Protein AF-A0A950QWF3-F1 (afdb_monomer_lite)

Foldseek 3Di:
DDDDDDDDDDDDPDPDFKDKDFPDKDLAAWADWDDDPQWIWTDGPFWIWIAHPNDIDIGGHDDDDADQWHWDWDDDPFWIWIFTQQKIWIDGNVVDDIDMDRDFAWDDAPNDTWTHHHRDNDIPPADVQNRWHDADVQWIWGCPDQFKIFIAGNVRDGPDIDGHQAGFSDWGYDPQGIWTWGQHPPPSMITIIDMHGDDPDD

Sequence (202 aa):
MVAVSNHISAAAPDRQLLTKRVIWEQNEPLLDVVQQGDRTAVLSSGKLTIIQAGKRSDLVIDIPPMRDPRGRLELAGNALTAYFPGATCRGTMEPPHLDCDDASAEFLLNGEQVHFTPGRNTIAGIRPGDETASVCEGMKLAAVKEDVLALLDHTGVTREEAELPGTITALWPAAEGAVAVVRNRQTEQYTAYAISVACDSH

Secondary structure (DSSP, 8-state):
----------PPPP---EEEEEEEEESSPEEEEEEETTEEEEEETTEEEEEETTEEEEEE------SS---EEEEETTEEEEEETTEEEEEETTTTEEEEESS---EEETTEEE-BPTTSS-BTTS-TT--EEEEETTEEEEEEETTEEEEE-TTS-EEEEEE-SEEEEEEEEETTEEEEEEEETTT--EEEEEEEE-----

pLDDT: mean 86.56, std 14.21, range [34.38, 97.94]

Structure (mmCIF, N/CA/C/O backbone):
data_AF-A0A950QWF3-F1
#
_entry.id   AF-A0A950QWF3-F1
#
loop_
_atom_site.group_PDB
_atom_site.id
_atom_site.type_symbol
_atom_site.label_atom_id
_atom_site.label_alt_id
_atom_site.label_comp_id
_atom_site.label_asym_id
_atom_site.label_entity_id
_atom_site.label_seq_id
_atom_site.pdbx_PDB_ins_code
_atom_site.Cartn_x
_atom_site.Cartn_y
_atom_site.Cartn_z
_atom_site.occupancy
_atom_site.B_iso_or_equiv
_atom_site.auth_seq_id
_atom_site.auth_comp_id
_atom_site.auth_asym_id
_atom_site.auth_atom_id
_atom_site.pdbx_PDB_model_num
ATOM 1 N N . MET A 1 1 ? 2.205 14.100 66.640 1.00 39.09 1 MET A N 1
ATOM 2 C CA . MET A 1 1 ? 2.637 13.022 65.726 1.00 39.09 1 MET A CA 1
ATOM 3 C C . MET A 1 1 ? 1.454 12.723 64.815 1.00 39.09 1 MET A C 1
ATOM 5 O O . MET A 1 1 ? 0.505 12.107 65.271 1.00 39.09 1 MET A O 1
ATOM 9 N N . VAL A 1 2 ? 1.431 13.268 63.598 1.00 34.38 2 VAL A N 1
ATOM 10 C CA . VAL A 1 2 ? 0.398 12.964 62.592 1.00 34.38 2 VAL A CA 1
ATOM 11 C C . VAL A 1 2 ? 1.151 12.637 61.312 1.00 34.38 2 VAL A C 1
ATOM 13 O O . VAL A 1 2 ? 1.818 13.504 60.755 1.00 34.38 2 VAL A O 1
ATOM 16 N N . ALA A 1 3 ? 1.121 11.368 60.913 1.00 35.75 3 ALA A N 1
ATOM 17 C CA . ALA A 1 3 ? 1.675 10.913 59.648 1.00 35.75 3 ALA A CA 1
ATOM 18 C C . ALA A 1 3 ? 0.590 11.064 58.576 1.00 35.75 3 ALA A C 1
ATOM 20 O O . ALA A 1 3 ? -0.448 10.410 58.647 1.00 35.75 3 ALA A O 1
ATOM 21 N N . VAL A 1 4 ? 0.821 11.943 57.603 1.00 42.59 4 VAL A N 1
ATOM 22 C CA . VAL A 1 4 ? 0.008 12.025 56.386 1.00 42.59 4 VAL A CA 1
ATOM 23 C C . VAL A 1 4 ? 0.636 11.062 55.382 1.00 42.59 4 VAL A C 1
ATOM 25 O O . VAL A 1 4 ? 1.756 11.286 54.927 1.00 42.59 4 VAL A O 1
ATOM 28 N N . SER A 1 5 ? -0.049 9.958 55.088 1.00 41.34 5 SER A N 1
ATOM 29 C CA . SER A 1 5 ? 0.370 9.021 54.042 1.00 41.34 5 SER A CA 1
ATOM 30 C C . SER A 1 5 ? -0.064 9.562 52.682 1.00 41.34 5 SER A C 1
ATOM 32 O O . SER A 1 5 ? -1.255 9.628 52.390 1.00 41.34 5 SER A O 1
ATOM 34 N N . ASN A 1 6 ? 0.907 9.951 51.856 1.00 43.56 6 ASN A N 1
ATOM 35 C CA . ASN A 1 6 ? 0.701 10.221 50.436 1.00 43.56 6 ASN A CA 1
ATOM 36 C C . ASN A 1 6 ? 0.664 8.883 49.686 1.00 43.56 6 ASN A C 1
ATOM 38 O O . ASN A 1 6 ? 1.697 8.235 49.526 1.00 43.56 6 ASN A O 1
ATOM 42 N N . HIS A 1 7 ? -0.506 8.481 49.197 1.00 40.91 7 HIS A N 1
ATOM 43 C CA . HIS A 1 7 ? -0.601 7.445 48.172 1.00 40.91 7 HIS A CA 1
ATOM 44 C C . HIS A 1 7 ? -0.452 8.104 46.799 1.00 40.91 7 HIS A C 1
ATOM 46 O O . HIS A 1 7 ? -1.392 8.701 46.281 1.00 40.91 7 HIS A O 1
ATOM 52 N N . ILE A 1 8 ? 0.740 8.004 46.208 1.00 46.47 8 ILE A N 1
ATOM 53 C CA . ILE A 1 8 ? 0.930 8.236 44.774 1.00 46.47 8 ILE A CA 1
ATOM 54 C C . ILE A 1 8 ? 0.516 6.938 44.081 1.00 46.47 8 ILE A C 1
ATOM 56 O O . ILE A 1 8 ? 1.243 5.947 44.113 1.00 46.47 8 ILE A O 1
ATOM 60 N N . SER A 1 9 ? -0.685 6.926 43.504 1.00 44.66 9 SER A N 1
ATOM 61 C CA . SER A 1 9 ? -1.082 5.891 42.552 1.00 44.66 9 SER A CA 1
ATOM 62 C C . SER A 1 9 ? -0.378 6.196 41.231 1.00 44.66 9 SER A C 1
ATOM 64 O O . SER A 1 9 ? -0.712 7.164 40.550 1.00 44.66 9 SER A O 1
ATOM 66 N N . ALA A 1 10 ? 0.653 5.419 40.905 1.00 44.28 10 ALA A N 1
ATOM 67 C CA . ALA A 1 10 ? 1.223 5.408 39.569 1.00 44.28 10 ALA A CA 1
ATOM 68 C C . ALA A 1 10 ? 0.243 4.657 38.659 1.00 44.28 10 ALA A C 1
ATOM 70 O O . ALA A 1 10 ? 0.142 3.433 38.733 1.00 44.28 10 ALA A O 1
ATOM 71 N N . ALA A 1 11 ? -0.509 5.389 37.838 1.00 46.53 11 ALA A N 1
ATOM 72 C CA . ALA A 1 11 ? -1.203 4.794 36.706 1.00 46.53 11 ALA A CA 1
ATOM 73 C C . ALA A 1 11 ? -0.144 4.154 35.794 1.00 46.53 11 ALA A C 1
ATOM 75 O O . ALA A 1 11 ? 0.822 4.818 35.408 1.00 46.53 11 ALA A O 1
ATOM 76 N N . ALA A 1 12 ? -0.288 2.862 35.495 1.00 51.25 12 ALA A N 1
ATOM 77 C CA . ALA A 1 12 ? 0.488 2.238 34.432 1.00 51.25 12 ALA A CA 1
ATOM 78 C C . ALA A 1 12 ? 0.211 3.011 33.128 1.00 51.25 12 ALA A C 1
ATOM 80 O O . ALA A 1 12 ? -0.940 3.404 32.916 1.00 51.25 12 ALA A O 1
ATOM 81 N N . PRO A 1 13 ? 1.222 3.283 32.281 1.00 51.78 13 PRO A N 1
ATOM 82 C CA . PRO A 1 13 ? 0.960 3.898 30.989 1.00 51.78 13 PRO A CA 1
ATOM 83 C C . PRO A 1 13 ? -0.013 3.001 30.223 1.00 51.78 13 PRO A C 1
ATOM 85 O O . PRO A 1 13 ? 0.157 1.779 30.211 1.00 51.78 13 PRO A O 1
ATOM 88 N N . ASP A 1 14 ? -1.036 3.613 29.628 1.00 57.56 14 ASP A N 1
ATOM 89 C CA . ASP A 1 14 ? -1.943 2.922 28.719 1.00 57.56 14 ASP A CA 1
ATOM 90 C C . ASP A 1 14 ? -1.083 2.208 27.674 1.00 57.56 14 ASP A C 1
ATOM 92 O O . ASP A 1 14 ? -0.205 2.817 27.050 1.00 57.56 14 ASP A O 1
ATOM 96 N N . ARG A 1 15 ? -1.246 0.889 27.558 1.00 68.94 15 ARG A N 1
ATOM 97 C CA . ARG A 1 15 ? -0.433 0.091 26.643 1.00 68.94 15 ARG A CA 1
ATOM 98 C C . ARG A 1 15 ? -0.918 0.381 25.232 1.00 68.94 15 ARG A C 1
ATOM 100 O O . ARG A 1 15 ? -1.847 -0.263 24.764 1.00 68.94 15 ARG A O 1
ATOM 107 N N . GLN A 1 16 ? -0.292 1.353 24.582 1.00 79.62 16 GLN A N 1
ATOM 108 C CA . GLN A 1 16 ? -0.575 1.664 23.191 1.00 79.62 16 GLN A CA 1
ATOM 109 C C . GLN A 1 16 ? -0.183 0.464 22.321 1.00 79.62 16 GLN A C 1
ATOM 111 O O . GLN A 1 16 ? 0.992 0.096 22.241 1.00 79.62 16 GLN A O 1
ATOM 116 N N . LEU A 1 17 ? -1.177 -0.166 21.702 1.00 86.38 17 LEU A N 1
ATOM 117 C CA . LEU A 1 17 ? -1.009 -1.305 20.812 1.00 86.38 17 LEU A CA 1
ATOM 118 C C . LEU A 1 17 ? -0.671 -0.848 19.398 1.00 86.38 17 LEU A C 1
ATOM 120 O O . LEU A 1 17 ? -0.007 -1.599 18.691 1.00 86.38 17 LEU A O 1
ATOM 124 N N . LEU A 1 18 ? -1.078 0.361 18.985 1.00 91.56 18 LEU A N 1
ATOM 125 C CA . LEU A 1 18 ? -0.805 0.898 17.652 1.00 91.56 18 LEU A CA 1
ATOM 126 C C . LEU A 1 18 ? 0.219 2.028 17.672 1.00 91.56 18 LEU A C 1
ATOM 128 O O . LEU A 1 18 ? 0.000 3.099 18.233 1.00 91.56 18 LEU A O 1
ATOM 132 N N . THR A 1 19 ? 1.316 1.839 16.945 1.00 93.50 19 THR A N 1
ATOM 133 C CA . THR A 1 19 ? 2.271 2.913 16.651 1.00 93.50 19 THR A CA 1
ATOM 134 C C . THR A 1 19 ? 2.248 3.231 15.165 1.00 93.50 19 THR A C 1
ATOM 136 O O . THR A 1 19 ? 2.353 2.338 14.329 1.00 93.50 19 THR A O 1
ATOM 139 N N . LYS A 1 20 ? 2.149 4.519 14.824 1.00 94.44 20 LYS A N 1
ATOM 140 C CA . LYS A 1 20 ? 2.230 5.012 13.444 1.00 94.44 20 LYS A CA 1
ATOM 141 C C . LYS A 1 20 ? 3.479 5.864 13.258 1.00 94.44 20 LYS A C 1
ATOM 143 O O . LYS A 1 20 ? 3.740 6.772 14.045 1.00 94.44 20 LYS A O 1
ATOM 148 N N . ARG A 1 21 ? 4.230 5.609 12.190 1.00 95.88 21 ARG A N 1
ATOM 149 C CA . ARG A 1 21 ? 5.418 6.386 11.818 1.00 95.88 21 ARG A CA 1
ATOM 150 C C . ARG A 1 21 ? 5.360 6.735 10.342 1.00 95.88 21 ARG A C 1
ATOM 152 O O . ARG A 1 21 ? 5.145 5.856 9.516 1.00 95.88 21 ARG A O 1
ATOM 159 N N . VAL A 1 22 ? 5.594 8.001 10.009 1.00 97.19 22 VAL A N 1
ATOM 160 C CA . VAL A 1 22 ? 5.738 8.419 8.609 1.00 97.19 22 VAL A CA 1
ATOM 161 C C . VAL A 1 22 ? 6.987 7.762 8.024 1.00 97.19 22 VAL A C 1
ATOM 163 O O . VAL A 1 22 ? 8.072 7.872 8.599 1.00 97.19 22 VAL A O 1
ATOM 166 N N . ILE A 1 23 ? 6.827 7.076 6.895 1.00 96.38 23 ILE A N 1
ATOM 167 C CA . ILE A 1 23 ? 7.935 6.451 6.156 1.00 96.38 23 ILE A CA 1
ATOM 168 C C . ILE A 1 23 ? 8.178 7.093 4.795 1.00 96.38 23 ILE A C 1
ATOM 170 O O . ILE A 1 23 ? 9.266 6.949 4.241 1.00 96.38 23 ILE A O 1
ATOM 174 N N . TRP A 1 24 ? 7.186 7.812 4.269 1.00 97.62 24 TRP A N 1
ATOM 175 C CA . TRP A 1 24 ? 7.285 8.504 2.994 1.00 97.62 24 TRP A CA 1
ATOM 176 C C . TRP A 1 24 ? 6.234 9.610 2.881 1.00 97.62 24 TRP A C 1
ATOM 178 O O . TRP A 1 24 ? 5.135 9.464 3.416 1.00 97.62 24 TRP A O 1
ATOM 188 N N . GLU A 1 25 ? 6.546 10.681 2.155 1.00 97.50 25 GLU A N 1
ATOM 189 C CA . GLU A 1 25 ? 5.604 11.749 1.815 1.00 97.50 25 GLU A CA 1
ATOM 190 C C . GLU A 1 25 ? 5.912 12.303 0.418 1.00 97.50 25 GLU A C 1
ATOM 192 O O . GLU A 1 25 ? 7.079 12.459 0.048 1.00 97.50 25 GLU A O 1
ATOM 197 N N . GLN A 1 26 ? 4.872 12.574 -0.372 1.00 97.06 26 GLN A N 1
ATOM 198 C CA . GLN A 1 26 ? 4.989 13.172 -1.702 1.00 97.06 26 GLN A CA 1
ATOM 199 C C . GLN A 1 26 ? 3.685 13.845 -2.159 1.00 97.06 26 GLN A C 1
ATOM 201 O O . GLN A 1 26 ? 2.600 13.532 -1.678 1.00 97.06 26 GLN A O 1
ATOM 206 N N . ASN A 1 27 ? 3.784 14.725 -3.159 1.00 95.31 27 ASN A N 1
ATOM 207 C CA . ASN A 1 27 ? 2.619 15.370 -3.781 1.00 95.31 27 ASN A CA 1
ATOM 208 C C . ASN A 1 27 ? 1.882 14.460 -4.779 1.00 95.31 27 ASN A C 1
ATOM 210 O O . ASN A 1 27 ? 0.672 14.575 -4.958 1.00 95.31 27 ASN A O 1
ATOM 214 N N . GLU A 1 28 ? 2.607 13.584 -5.476 1.00 92.50 28 GLU A N 1
ATOM 215 C CA . GLU A 1 28 ? 2.019 12.698 -6.486 1.00 92.50 28 GLU A CA 1
ATOM 216 C C . GLU A 1 28 ? 1.254 11.535 -5.830 1.00 92.50 28 GLU A C 1
ATOM 218 O O . GLU A 1 28 ? 1.671 11.088 -4.758 1.00 92.50 28 GLU A O 1
ATOM 223 N N . PRO A 1 29 ? 0.203 10.985 -6.473 1.00 92.38 29 PRO A N 1
ATOM 224 C CA . PRO A 1 29 ? -0.514 9.821 -5.964 1.00 92.38 29 PRO A CA 1
ATOM 225 C C . PRO A 1 29 ? 0.418 8.670 -5.602 1.00 92.38 29 PRO A C 1
ATOM 227 O O . PRO A 1 29 ? 1.144 8.144 -6.452 1.00 92.38 29 PRO A O 1
ATOM 230 N N . LEU A 1 30 ? 0.359 8.297 -4.329 1.00 95.12 30 LEU A N 1
ATOM 231 C CA . LEU A 1 30 ? 1.098 7.192 -3.748 1.00 95.12 30 LEU A CA 1
ATOM 232 C C . LEU A 1 30 ? 0.195 5.960 -3.674 1.00 95.12 30 LEU A C 1
ATOM 234 O O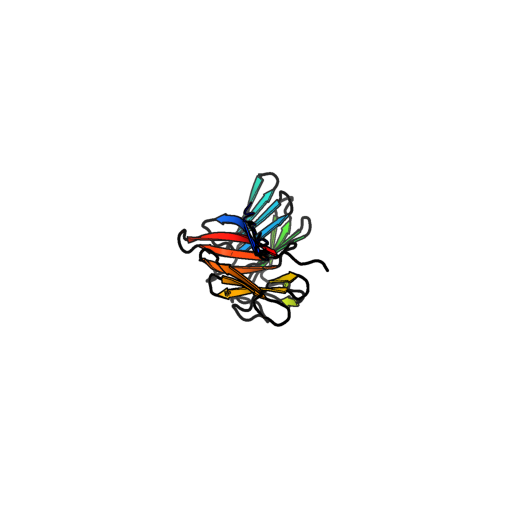 . LEU A 1 30 ? -0.952 6.066 -3.243 1.00 95.12 30 LEU A O 1
ATOM 238 N N . LEU A 1 31 ? 0.716 4.805 -4.079 1.00 94.75 31 LEU A N 1
ATOM 239 C CA . LEU A 1 31 ? -0.030 3.545 -4.119 1.00 94.75 31 LEU A CA 1
ATOM 240 C C . LEU A 1 31 ? 0.443 2.560 -3.052 1.00 94.75 31 LEU A C 1
ATOM 242 O O . LEU A 1 31 ? -0.374 1.945 -2.369 1.00 94.75 31 LEU A O 1
ATOM 246 N N . ASP A 1 32 ? 1.761 2.433 -2.902 1.00 96.38 32 ASP A N 1
ATOM 247 C CA . ASP A 1 32 ? 2.396 1.585 -1.895 1.00 96.38 32 ASP A CA 1
ATOM 248 C C . ASP A 1 32 ? 3.853 2.020 -1.660 1.00 96.38 32 ASP A C 1
ATOM 250 O O . ASP A 1 32 ? 4.461 2.694 -2.497 1.00 96.38 32 ASP A O 1
ATOM 254 N N . VAL A 1 33 ? 4.422 1.620 -0.524 1.00 96.94 33 VAL A N 1
ATOM 255 C CA . VAL A 1 33 ? 5.833 1.804 -0.176 1.00 96.94 33 VAL A CA 1
ATOM 256 C C . VAL A 1 33 ? 6.338 0.557 0.531 1.00 96.94 33 VAL A C 1
ATOM 258 O O . VAL A 1 33 ? 5.753 0.112 1.513 1.00 96.94 33 VAL A O 1
ATOM 261 N N . VAL A 1 34 ? 7.491 0.054 0.099 1.00 95.31 34 VAL A N 1
ATOM 262 C CA . VAL A 1 34 ? 8.213 -1.012 0.802 1.00 95.31 34 VAL A CA 1
ATOM 263 C C . VAL A 1 34 ? 9.590 -0.517 1.224 1.00 95.31 34 VAL A C 1
ATOM 265 O O . VAL A 1 34 ? 10.301 0.122 0.446 1.00 95.31 34 VAL A O 1
ATOM 268 N N . GLN A 1 35 ? 9.972 -0.807 2.469 1.00 92.31 35 GLN A N 1
ATOM 269 C CA . GLN A 1 35 ? 11.297 -0.510 3.014 1.00 92.31 35 GLN A CA 1
ATOM 270 C C . GLN A 1 35 ? 11.953 -1.799 3.509 1.00 92.31 35 GLN A C 1
ATOM 272 O O . GLN A 1 35 ? 11.340 -2.564 4.248 1.00 92.31 35 GLN A O 1
ATOM 277 N N . GLN A 1 36 ? 13.207 -2.028 3.123 1.00 89.88 36 GLN A N 1
ATOM 278 C CA . GLN A 1 36 ? 14.027 -3.125 3.629 1.00 89.88 36 GLN A CA 1
ATOM 279 C C . GLN A 1 36 ? 15.465 -2.637 3.835 1.00 89.88 36 GLN A C 1
ATOM 281 O O . GLN A 1 36 ? 16.262 -2.592 2.895 1.00 89.88 36 GLN A O 1
ATOM 286 N N . GLY A 1 37 ? 15.799 -2.288 5.079 1.00 88.94 37 GLY A N 1
ATOM 287 C CA . GLY A 1 37 ? 17.094 -1.700 5.424 1.00 88.94 37 GLY A CA 1
ATOM 288 C C . GLY A 1 37 ? 17.236 -0.284 4.863 1.00 88.94 37 GLY A C 1
ATOM 289 O O . GLY A 1 37 ? 16.379 0.565 5.084 1.00 88.94 37 GLY A O 1
ATOM 290 N N . ASP A 1 38 ? 18.312 -0.035 4.120 1.00 90.25 38 ASP A N 1
ATOM 291 C CA . ASP A 1 38 ? 18.586 1.235 3.435 1.00 90.25 38 ASP A CA 1
ATOM 292 C C . ASP A 1 38 ? 17.891 1.353 2.065 1.00 90.25 38 ASP A C 1
ATOM 294 O O . ASP A 1 38 ? 18.082 2.338 1.346 1.00 90.25 38 ASP A O 1
ATOM 298 N N . ARG A 1 39 ? 17.090 0.347 1.699 1.00 93.12 39 ARG A N 1
ATOM 299 C CA . ARG A 1 39 ? 16.381 0.269 0.426 1.00 93.12 39 ARG A CA 1
ATOM 300 C C . ARG A 1 39 ? 14.921 0.625 0.613 1.00 93.12 39 ARG A C 1
ATOM 302 O O . ARG A 1 39 ? 14.235 0.062 1.462 1.00 93.12 39 ARG A O 1
ATOM 309 N N . THR A 1 40 ? 14.443 1.547 -0.203 1.00 95.69 40 THR A N 1
ATOM 310 C CA . THR A 1 40 ? 13.049 1.976 -0.260 1.00 95.69 40 THR A CA 1
ATOM 311 C C . THR A 1 40 ? 12.589 1.905 -1.707 1.00 95.69 40 THR A C 1
ATOM 313 O O . THR A 1 40 ? 13.280 2.391 -2.598 1.00 95.69 40 THR A O 1
ATOM 316 N N . ALA A 1 41 ? 11.428 1.311 -1.948 1.00 97.06 41 ALA A N 1
ATOM 317 C CA . ALA A 1 41 ? 10.765 1.369 -3.238 1.00 97.06 41 ALA A CA 1
ATOM 318 C C . ALA A 1 41 ? 9.362 1.957 -3.055 1.00 97.06 41 ALA A C 1
ATOM 320 O O . ALA A 1 41 ? 8.634 1.590 -2.134 1.00 97.06 41 ALA A O 1
ATOM 321 N N . VAL A 1 42 ? 9.026 2.920 -3.906 1.00 97.50 42 VAL A N 1
ATOM 322 C CA . VAL A 1 42 ? 7.828 3.754 -3.810 1.00 97.50 42 VAL A CA 1
ATOM 323 C C . VAL A 1 42 ? 7.045 3.598 -5.097 1.00 97.50 42 VAL A C 1
ATOM 325 O O . VAL A 1 42 ? 7.531 3.956 -6.173 1.00 97.50 42 VAL A O 1
ATOM 328 N N . LEU A 1 43 ? 5.828 3.079 -4.977 1.00 97.06 43 LEU A N 1
ATOM 329 C CA . LEU A 1 43 ? 4.925 2.887 -6.096 1.00 97.06 43 LEU A CA 1
ATOM 330 C C . LEU A 1 43 ? 4.005 4.097 -6.231 1.00 97.06 43 LEU A C 1
ATOM 332 O O . LEU A 1 43 ? 3.233 4.410 -5.327 1.00 97.06 43 LEU A O 1
ATOM 336 N N . SER A 1 44 ? 4.080 4.774 -7.370 1.00 94.50 44 SER A N 1
ATOM 337 C CA . SER A 1 44 ? 3.178 5.864 -7.746 1.00 94.50 44 SER A CA 1
ATOM 338 C C . SER A 1 44 ? 2.370 5.476 -8.987 1.00 94.50 44 SER A C 1
ATOM 340 O O . SER A 1 44 ? 2.659 4.481 -9.645 1.00 94.50 44 SER A O 1
ATOM 342 N N . SER A 1 45 ? 1.376 6.292 -9.340 1.00 88.44 45 SER A N 1
ATOM 343 C CA . SER A 1 45 ? 0.465 6.041 -10.477 1.00 88.44 45 SER A CA 1
ATOM 344 C C . SER A 1 45 ? 1.100 5.877 -11.870 1.00 88.44 45 SER A C 1
ATOM 346 O O . SER A 1 45 ? 0.417 5.424 -12.774 1.00 88.44 45 SER A O 1
ATOM 348 N N . GLY A 1 46 ? 2.369 6.226 -12.079 1.00 89.12 46 GLY A N 1
ATOM 349 C CA . GLY A 1 46 ? 3.038 6.053 -13.382 1.00 89.12 46 GLY A CA 1
ATOM 350 C C . GLY A 1 46 ? 4.547 5.863 -13.275 1.00 89.12 46 GLY A C 1
ATOM 351 O O . GLY A 1 46 ? 5.281 6.039 -14.246 1.00 89.12 46 GLY A O 1
ATOM 352 N N . LYS A 1 47 ? 5.041 5.574 -12.069 1.00 93.50 47 LYS A N 1
ATOM 353 C CA . LYS A 1 47 ? 6.465 5.360 -11.830 1.00 93.50 47 LYS A CA 1
ATOM 354 C C . LYS A 1 47 ? 6.706 4.519 -10.589 1.00 93.50 47 LYS A C 1
ATOM 356 O O . LYS A 1 47 ? 5.948 4.583 -9.619 1.00 93.50 47 LYS A O 1
ATOM 361 N N . LEU A 1 48 ? 7.823 3.812 -10.611 1.00 96.19 48 LEU A N 1
ATOM 362 C CA . LEU A 1 48 ? 8.439 3.198 -9.450 1.00 96.19 48 LEU A CA 1
ATOM 363 C C . LEU A 1 48 ? 9.721 3.965 -9.122 1.00 96.19 48 LEU A C 1
ATOM 365 O O . LEU A 1 48 ? 10.646 4.020 -9.930 1.00 96.19 48 LEU A O 1
ATOM 369 N N . THR A 1 49 ? 9.783 4.549 -7.931 1.00 97.44 49 THR A N 1
ATOM 370 C CA . THR A 1 49 ? 10.998 5.193 -7.423 1.00 97.44 49 THR A CA 1
ATOM 371 C C . THR A 1 49 ? 11.732 4.220 -6.510 1.00 97.44 49 THR A C 1
ATOM 373 O O . THR A 1 49 ? 11.190 3.792 -5.495 1.00 97.44 49 THR A O 1
ATOM 376 N N . ILE A 1 50 ? 12.979 3.901 -6.846 1.00 97.38 50 ILE A N 1
ATOM 377 C CA . ILE A 1 50 ? 13.892 3.098 -6.029 1.00 97.38 50 ILE A CA 1
ATOM 378 C C . ILE A 1 50 ? 14.921 4.026 -5.389 1.00 97.38 50 ILE A C 1
ATOM 380 O O . ILE A 1 50 ? 15.552 4.840 -6.066 1.00 97.38 50 ILE A O 1
ATOM 384 N N . ILE A 1 51 ? 15.098 3.894 -4.079 1.00 95.94 51 ILE A N 1
ATOM 385 C CA . ILE A 1 51 ? 16.108 4.597 -3.292 1.00 95.94 51 ILE A CA 1
ATOM 386 C C . ILE A 1 51 ? 16.946 3.554 -2.567 1.00 95.94 51 ILE A C 1
ATOM 388 O O . ILE A 1 51 ? 16.415 2.771 -1.787 1.00 95.94 51 ILE A O 1
ATOM 392 N N . GLN A 1 52 ? 18.250 3.553 -2.818 1.00 92.25 52 GLN A N 1
ATOM 393 C CA . GLN A 1 52 ? 19.205 2.637 -2.194 1.00 92.25 52 GLN A CA 1
ATOM 394 C C . GLN A 1 52 ? 20.519 3.370 -1.957 1.00 92.25 52 GLN A C 1
ATOM 396 O O . GLN A 1 52 ? 21.010 4.049 -2.860 1.00 92.25 52 GLN A O 1
ATOM 401 N N . ALA A 1 53 ? 21.078 3.263 -0.748 1.00 89.31 53 ALA A N 1
ATOM 402 C CA . ALA A 1 53 ? 22.303 3.965 -0.356 1.00 89.31 53 ALA A CA 1
ATOM 403 C C . ALA A 1 53 ? 22.302 5.469 -0.740 1.00 89.31 53 ALA A C 1
ATOM 405 O O . ALA A 1 53 ? 23.307 6.022 -1.185 1.00 89.31 53 ALA A O 1
ATOM 406 N N . GLY A 1 54 ? 21.141 6.129 -0.634 1.00 88.44 54 GLY A N 1
ATOM 407 C CA . GLY A 1 54 ? 20.946 7.539 -1.001 1.00 88.44 54 GLY A CA 1
ATOM 408 C C . GLY A 1 54 ? 20.847 7.831 -2.506 1.00 88.44 54 GLY A C 1
ATOM 409 O O . GLY A 1 54 ? 20.545 8.962 -2.884 1.00 88.44 54 GLY A O 1
ATOM 410 N N . LYS A 1 55 ? 21.048 6.840 -3.382 1.00 94.19 55 LYS A N 1
ATOM 411 C CA . LYS A 1 55 ? 20.843 6.978 -4.827 1.00 94.19 55 LYS A CA 1
ATOM 412 C C . LYS A 1 55 ? 19.374 6.760 -5.167 1.00 94.19 55 LYS A C 1
ATOM 414 O O . LYS A 1 55 ? 18.799 5.742 -4.797 1.00 94.19 55 LYS A O 1
ATOM 419 N N . ARG A 1 56 ? 18.800 7.694 -5.925 1.00 95.94 56 ARG A N 1
ATOM 420 C CA . ARG A 1 56 ? 17.439 7.615 -6.464 1.00 95.94 56 ARG A CA 1
ATOM 421 C C . ARG A 1 56 ? 17.457 7.136 -7.916 1.00 95.94 56 ARG A C 1
ATOM 423 O O . ARG A 1 56 ? 18.317 7.542 -8.695 1.00 95.94 56 ARG A O 1
ATOM 430 N N . SER A 1 57 ? 16.517 6.279 -8.289 1.00 97.25 57 SER A N 1
ATOM 431 C CA . SER A 1 57 ? 16.264 5.845 -9.665 1.00 97.25 57 SER A CA 1
ATOM 432 C C . SER A 1 57 ? 14.760 5.779 -9.892 1.00 97.25 57 SER A C 1
ATOM 434 O O . SER A 1 57 ? 14.064 5.086 -9.158 1.00 97.25 57 SER A O 1
ATOM 436 N N . ASP A 1 58 ? 14.268 6.510 -10.888 1.00 96.81 58 ASP A N 1
ATOM 437 C CA . ASP A 1 58 ? 12.849 6.536 -11.239 1.00 96.81 58 ASP A CA 1
ATOM 438 C C . ASP A 1 58 ? 12.651 5.711 -12.517 1.00 96.81 58 ASP A C 1
ATOM 440 O O . ASP A 1 58 ? 13.267 5.990 -13.546 1.00 96.81 58 ASP A O 1
ATOM 444 N N . LEU A 1 59 ? 11.815 4.678 -12.433 1.00 96.00 59 LEU A N 1
ATOM 445 C CA . LEU A 1 59 ? 11.441 3.802 -13.539 1.00 96.00 59 LEU A CA 1
ATOM 446 C C . LEU A 1 59 ? 10.020 4.162 -13.967 1.00 96.00 59 LEU A C 1
ATOM 448 O O . LEU A 1 59 ? 9.102 4.131 -13.148 1.00 96.00 59 LEU A O 1
ATOM 452 N N . VAL A 1 60 ? 9.848 4.545 -15.229 1.00 93.56 60 VAL A N 1
ATOM 453 C CA . VAL A 1 60 ? 8.534 4.897 -15.782 1.00 93.56 60 VAL A CA 1
ATOM 454 C C . VAL A 1 60 ? 7.710 3.630 -15.957 1.00 93.56 60 VAL A C 1
ATOM 456 O O . VAL A 1 60 ? 8.222 2.616 -16.423 1.00 93.56 60 VAL A O 1
ATOM 459 N N . ILE A 1 61 ? 6.435 3.712 -15.590 1.00 90.19 61 ILE A N 1
ATOM 460 C CA . ILE A 1 61 ? 5.460 2.648 -15.787 1.00 90.19 61 ILE A CA 1
ATOM 461 C C . ILE A 1 61 ? 4.365 3.203 -16.685 1.00 90.19 61 ILE A C 1
ATOM 463 O O . ILE A 1 61 ? 3.706 4.181 -16.330 1.00 90.19 61 ILE A O 1
ATOM 467 N N . ASP A 1 62 ? 4.173 2.569 -17.834 1.00 84.50 62 ASP A N 1
ATOM 468 C CA . ASP A 1 62 ? 3.082 2.896 -18.743 1.00 84.50 62 ASP A CA 1
ATOM 469 C C . ASP A 1 62 ? 1.855 2.059 -18.370 1.00 84.50 62 ASP A C 1
ATOM 471 O O . ASP A 1 62 ? 1.672 0.949 -18.863 1.00 84.50 62 ASP A O 1
ATOM 475 N N . ILE A 1 63 ? 1.055 2.558 -17.422 1.00 76.19 63 ILE A N 1
ATOM 476 C CA . ILE A 1 63 ? -0.268 1.995 -17.133 1.00 76.19 63 ILE A CA 1
ATOM 477 C C . ILE A 1 63 ? -1.364 2.901 -17.694 1.00 76.19 63 ILE A C 1
ATOM 479 O O . ILE A 1 63 ? -1.254 4.130 -17.609 1.00 76.19 63 ILE A O 1
ATOM 483 N N . PRO A 1 64 ? -2.465 2.327 -18.215 1.00 73.38 64 PRO A N 1
ATOM 484 C CA . PRO A 1 64 ? -3.612 3.108 -18.644 1.00 73.38 64 PRO A CA 1
ATOM 485 C C . PRO A 1 64 ? -4.107 4.043 -17.529 1.00 73.38 64 PRO A C 1
ATOM 487 O O . PRO A 1 64 ? -4.183 3.632 -16.367 1.00 73.38 64 PRO A O 1
ATOM 490 N N . PRO A 1 65 ? -4.493 5.290 -17.850 1.00 71.56 65 PRO A N 1
ATOM 491 C CA . PRO A 1 65 ? -4.987 6.220 -16.849 1.00 71.56 65 PRO A CA 1
ATOM 492 C C . PRO A 1 65 ? -6.283 5.689 -16.228 1.00 71.56 65 PRO A C 1
ATOM 494 O O . PRO A 1 65 ? -7.283 5.474 -16.915 1.00 71.56 65 PRO A O 1
ATOM 497 N N . MET A 1 66 ? -6.277 5.512 -14.909 1.00 70.00 66 MET A N 1
ATOM 498 C CA . MET A 1 66 ? -7.435 5.073 -14.135 1.00 70.00 66 MET A CA 1
ATOM 499 C C . MET A 1 66 ? -7.826 6.127 -13.104 1.00 70.00 66 MET A C 1
ATOM 501 O O . MET A 1 66 ? -6.975 6.818 -12.546 1.00 70.00 66 MET A O 1
ATOM 505 N N . ARG A 1 67 ? -9.132 6.252 -12.841 1.00 69.50 67 ARG A N 1
ATOM 506 C CA . ARG A 1 67 ? -9.634 7.088 -11.749 1.00 69.50 67 ARG A CA 1
ATOM 507 C C . ARG A 1 67 ? -9.390 6.335 -10.444 1.00 69.50 67 ARG A C 1
ATOM 509 O O . ARG A 1 67 ? -9.984 5.280 -10.238 1.00 69.50 67 ARG A O 1
ATOM 516 N N . ASP A 1 68 ? -8.487 6.881 -9.634 1.00 68.75 68 ASP A N 1
ATOM 517 C CA . ASP A 1 68 ? -8.005 6.318 -8.371 1.00 68.75 68 ASP A CA 1
ATOM 518 C C . ASP A 1 68 ? -7.251 4.995 -8.577 1.00 68.75 68 ASP A C 1
ATOM 520 O O . ASP A 1 68 ? -7.779 3.953 -8.232 1.00 68.75 68 ASP A O 1
ATOM 524 N N . PRO A 1 69 ? -6.048 4.961 -9.175 1.00 75.75 69 PRO A N 1
ATOM 525 C CA . PRO A 1 69 ? -5.311 3.705 -9.286 1.00 75.75 69 PRO A CA 1
ATOM 526 C C . PRO A 1 69 ? -4.975 3.167 -7.885 1.00 75.75 69 PRO A C 1
ATOM 528 O O . PRO A 1 69 ? -4.604 3.933 -6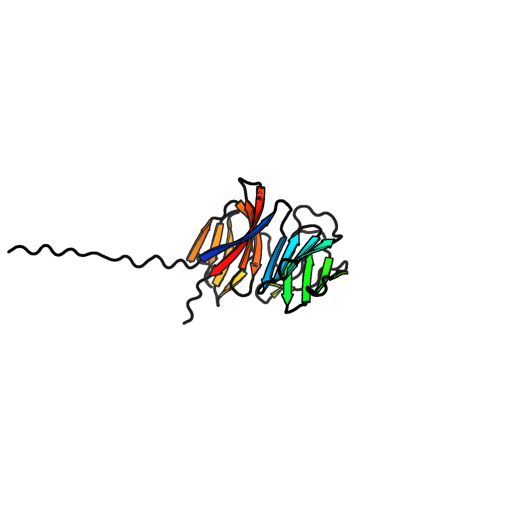.999 1.00 75.75 69 PRO A O 1
ATOM 531 N N . ARG A 1 70 ? -5.097 1.854 -7.683 1.00 86.44 70 ARG A N 1
ATOM 532 C CA . ARG A 1 70 ? -4.459 1.111 -6.587 1.00 86.44 70 ARG A CA 1
ATOM 533 C C . ARG A 1 70 ? -3.266 0.368 -7.150 1.00 86.44 70 ARG A C 1
ATOM 535 O O . ARG A 1 70 ? -3.216 0.052 -8.337 1.00 86.44 70 ARG A O 1
ATOM 542 N N . GLY A 1 71 ? -2.319 0.068 -6.283 1.00 91.88 71 GLY A N 1
ATOM 543 C CA . GLY A 1 71 ? -1.195 -0.775 -6.629 1.00 91.88 71 GLY A CA 1
ATOM 544 C C . GLY A 1 71 ? -0.613 -1.389 -5.376 1.00 91.88 71 GLY A C 1
ATOM 545 O O . GLY A 1 71 ? -0.671 -0.785 -4.307 1.00 91.88 71 GLY A O 1
ATOM 546 N N . ARG A 1 72 ? -0.080 -2.595 -5.524 1.00 94.38 72 ARG A N 1
ATOM 547 C CA . ARG A 1 72 ? 0.603 -3.326 -4.462 1.00 94.38 72 ARG A CA 1
ATOM 548 C C . ARG A 1 72 ? 2.052 -3.514 -4.870 1.00 94.38 72 ARG A C 1
ATOM 550 O O . ARG A 1 72 ? 2.310 -3.932 -5.995 1.00 94.38 72 ARG A O 1
ATOM 557 N N . LEU A 1 73 ? 2.980 -3.224 -3.969 1.00 95.75 73 LEU A N 1
ATOM 558 C CA . LEU A 1 73 ? 4.402 -3.434 -4.180 1.00 95.75 73 LEU A CA 1
ATOM 559 C C . LEU A 1 73 ? 4.904 -4.525 -3.235 1.00 95.75 73 LEU A C 1
ATOM 561 O O . LEU A 1 73 ? 4.690 -4.475 -2.027 1.00 95.75 73 LEU A O 1
ATOM 565 N N . GLU A 1 74 ? 5.601 -5.507 -3.790 1.00 95.06 74 GLU A N 1
ATOM 566 C CA . GLU A 1 74 ? 6.264 -6.567 -3.040 1.00 95.06 74 GLU A CA 1
ATOM 567 C C . GLU A 1 74 ? 7.767 -6.529 -3.302 1.00 95.06 74 GLU A C 1
ATOM 569 O O . GLU A 1 74 ? 8.219 -6.356 -4.437 1.00 95.06 74 GLU A O 1
ATOM 574 N N . LEU A 1 75 ? 8.540 -6.711 -2.231 1.00 93.38 75 LEU A N 1
ATOM 575 C CA . LEU A 1 75 ? 9.994 -6.792 -2.265 1.00 93.38 75 LEU A CA 1
ATOM 576 C C . LEU A 1 75 ? 10.444 -8.087 -1.589 1.00 93.38 75 LEU A C 1
ATOM 578 O O . LEU A 1 75 ? 10.221 -8.286 -0.396 1.00 93.38 75 LEU A O 1
ATOM 582 N N . ALA A 1 76 ? 11.112 -8.946 -2.356 1.00 92.06 76 ALA A N 1
ATOM 583 C CA . ALA A 1 76 ? 11.679 -10.203 -1.886 1.00 92.06 76 ALA A CA 1
ATOM 584 C C . ALA A 1 76 ? 13.179 -10.244 -2.200 1.00 92.06 76 ALA A C 1
ATOM 586 O O . ALA A 1 76 ? 13.608 -10.567 -3.311 1.00 92.06 76 ALA A O 1
ATOM 587 N N . GLY A 1 77 ? 14.005 -9.885 -1.215 1.00 91.69 77 GLY A N 1
ATOM 588 C CA . GLY A 1 77 ? 15.448 -9.781 -1.418 1.00 91.69 77 GLY A CA 1
ATOM 589 C C . GLY A 1 77 ? 15.765 -8.650 -2.393 1.00 91.69 77 GLY A C 1
ATOM 590 O O . GLY A 1 77 ? 15.694 -7.488 -2.008 1.00 91.69 77 GLY A O 1
ATOM 591 N N . ASN A 1 78 ? 16.133 -8.976 -3.633 1.00 94.19 78 ASN A N 1
ATOM 592 C CA . ASN A 1 78 ? 16.371 -8.001 -4.707 1.00 94.19 78 ASN A CA 1
ATOM 593 C C . ASN A 1 78 ? 15.211 -7.914 -5.715 1.00 94.19 78 ASN A C 1
ATOM 595 O O . ASN A 1 78 ? 15.175 -6.980 -6.511 1.00 94.19 78 ASN A O 1
ATOM 599 N N . ALA A 1 79 ? 14.293 -8.884 -5.706 1.00 96.38 79 ALA A N 1
ATOM 600 C CA . ALA A 1 79 ? 13.190 -8.952 -6.654 1.00 96.38 79 ALA A CA 1
ATOM 601 C C . ALA A 1 79 ? 12.061 -8.005 -6.238 1.00 96.38 79 ALA A C 1
ATOM 603 O O . ALA A 1 79 ? 11.652 -7.992 -5.076 1.00 96.38 79 ALA A O 1
ATOM 604 N N . LEU A 1 80 ? 11.553 -7.250 -7.205 1.00 96.06 80 LEU A N 1
ATOM 605 C CA . LEU A 1 80 ? 10.409 -6.363 -7.063 1.00 96.06 80 LEU A CA 1
ATOM 606 C C . LEU A 1 80 ? 9.263 -6.868 -7.929 1.00 96.06 80 LEU A C 1
ATOM 608 O O . LEU A 1 80 ? 9.471 -7.198 -9.097 1.00 96.06 80 LEU A O 1
ATOM 612 N N . THR A 1 81 ? 8.057 -6.875 -7.368 1.00 96.62 81 THR A N 1
ATOM 613 C CA . THR A 1 81 ? 6.825 -7.055 -8.141 1.00 96.62 81 THR A CA 1
ATOM 614 C C . THR A 1 81 ? 5.844 -5.952 -7.780 1.00 96.62 81 THR A C 1
ATOM 616 O O . THR A 1 81 ? 5.528 -5.761 -6.609 1.00 96.62 81 THR A O 1
ATOM 619 N N . ALA A 1 82 ? 5.380 -5.211 -8.781 1.00 95.69 82 ALA A N 1
ATOM 620 C CA . ALA A 1 82 ? 4.321 -4.226 -8.654 1.00 95.69 82 ALA A CA 1
ATOM 621 C C . ALA A 1 82 ? 3.073 -4.735 -9.379 1.00 95.69 82 ALA A C 1
ATOM 623 O O . ALA A 1 82 ? 3.105 -4.986 -10.583 1.00 95.69 82 ALA A O 1
ATOM 624 N N . TYR A 1 83 ? 1.981 -4.878 -8.642 1.00 93.94 83 TYR A N 1
ATOM 625 C CA . TYR A 1 83 ? 0.692 -5.311 -9.163 1.00 93.94 83 TYR A CA 1
ATOM 626 C C . TYR A 1 83 ? -0.205 -4.092 -9.346 1.00 93.94 83 TYR A C 1
ATOM 628 O O . TYR A 1 83 ? -0.357 -3.288 -8.422 1.00 93.94 83 TYR A O 1
ATOM 636 N N . PHE A 1 84 ? -0.830 -3.986 -10.513 1.00 90.31 84 PHE A N 1
ATOM 637 C CA . PHE A 1 84 ? -1.791 -2.948 -10.862 1.00 90.31 84 PHE A CA 1
ATOM 638 C C . PHE A 1 84 ? -3.070 -3.570 -11.432 1.00 90.31 84 PHE A C 1
ATOM 640 O O . PHE A 1 84 ? -3.064 -4.714 -11.894 1.00 90.31 84 PHE A O 1
ATOM 647 N N . PRO A 1 85 ? -4.182 -2.823 -11.474 1.00 87.12 85 PRO A N 1
ATOM 648 C CA . PRO A 1 85 ? -5.326 -3.209 -12.280 1.00 87.12 85 PRO A CA 1
ATOM 649 C C . PRO A 1 85 ? -4.984 -3.221 -13.777 1.00 87.12 85 PRO A C 1
ATOM 651 O O . PRO A 1 85 ? -4.934 -2.183 -14.428 1.00 87.12 85 PRO A O 1
ATOM 654 N N . GLY A 1 86 ? -4.802 -4.419 -14.332 1.00 85.31 86 GLY A N 1
ATOM 655 C CA . GLY A 1 86 ? -4.539 -4.641 -15.754 1.00 85.31 86 GLY A CA 1
ATOM 656 C C . GLY A 1 86 ? -3.063 -4.739 -16.138 1.00 85.31 86 GLY A C 1
ATOM 657 O O . GLY A 1 86 ? -2.797 -4.932 -17.318 1.00 85.31 86 GLY A O 1
ATOM 658 N N . ALA A 1 87 ? -2.129 -4.645 -15.187 1.00 90.06 87 ALA A N 1
ATOM 659 C CA . ALA A 1 87 ? -0.705 -4.818 -15.461 1.00 90.06 87 ALA A CA 1
ATOM 660 C C . ALA A 1 87 ? 0.050 -5.395 -14.259 1.00 90.06 87 ALA A C 1
ATOM 662 O O . ALA A 1 87 ? -0.277 -5.096 -13.106 1.00 90.06 87 ALA A O 1
ATOM 663 N N . THR A 1 88 ? 1.101 -6.171 -14.519 1.00 93.50 88 THR A N 1
ATOM 664 C CA . THR A 1 88 ? 2.058 -6.595 -13.496 1.00 93.50 88 THR A CA 1
ATOM 665 C C . THR A 1 88 ? 3.458 -6.290 -13.969 1.00 93.50 88 THR A C 1
ATOM 667 O O . THR A 1 88 ? 3.887 -6.697 -15.043 1.00 93.50 88 THR A O 1
ATOM 670 N N . CYS A 1 89 ? 4.201 -5.590 -13.129 1.00 95.25 89 CYS A N 1
ATOM 671 C CA . CYS A 1 89 ? 5.564 -5.208 -13.419 1.00 95.25 89 CYS A CA 1
ATOM 672 C C . CYS A 1 89 ? 6.525 -5.965 -12.507 1.00 95.25 89 CYS A C 1
ATOM 674 O O . CYS A 1 89 ? 6.370 -5.948 -11.287 1.00 95.25 89 CYS A O 1
ATOM 676 N N . ARG A 1 90 ? 7.526 -6.628 -13.083 1.00 96.62 90 ARG A N 1
ATOM 677 C CA . ARG A 1 90 ? 8.537 -7.411 -12.362 1.00 96.62 90 ARG A CA 1
ATOM 678 C C . ARG A 1 90 ? 9.925 -6.888 -12.673 1.00 96.62 90 ARG A C 1
ATOM 680 O O . ARG A 1 90 ? 10.194 -6.470 -13.790 1.00 96.62 90 ARG A O 1
ATOM 687 N N . GLY A 1 91 ? 10.816 -6.908 -11.694 1.00 95.75 91 GLY A N 1
ATOM 688 C CA . GLY A 1 91 ? 12.173 -6.420 -11.900 1.00 95.75 91 GLY A CA 1
ATOM 689 C C . GLY A 1 91 ? 13.052 -6.565 -10.674 1.00 95.75 91 GLY A C 1
ATOM 690 O O . GLY A 1 91 ? 12.777 -7.382 -9.791 1.00 95.75 91 GLY A O 1
ATOM 691 N N . THR A 1 92 ? 14.115 -5.765 -10.601 1.00 95.81 92 THR A N 1
ATOM 692 C CA . THR A 1 92 ? 15.031 -5.779 -9.454 1.00 95.81 92 THR A CA 1
ATOM 693 C C . THR A 1 92 ? 15.402 -4.393 -8.959 1.00 95.81 92 THR A C 1
ATOM 695 O O . THR A 1 92 ? 15.373 -3.427 -9.718 1.00 95.81 92 THR A O 1
ATOM 698 N N . MET A 1 93 ? 15.805 -4.303 -7.686 1.00 93.31 93 MET A N 1
ATOM 699 C CA . MET A 1 93 ? 16.365 -3.071 -7.117 1.00 93.31 93 MET A CA 1
ATOM 700 C C . MET A 1 93 ? 17.784 -2.798 -7.622 1.00 93.31 93 MET A C 1
ATOM 702 O O . MET A 1 93 ? 18.142 -1.645 -7.847 1.00 93.31 93 MET A O 1
ATOM 706 N N . GLU A 1 94 ? 18.582 -3.850 -7.822 1.00 91.88 94 GLU A N 1
ATOM 707 C CA . GLU A 1 94 ? 19.995 -3.744 -8.180 1.00 91.88 94 GLU A CA 1
ATOM 708 C C . GLU A 1 94 ? 20.387 -4.750 -9.286 1.00 91.88 94 GLU A C 1
ATOM 710 O O . GLU A 1 94 ? 20.440 -5.953 -9.017 1.00 91.88 94 GLU A O 1
ATOM 715 N N . PRO A 1 95 ? 20.671 -4.288 -10.524 1.00 93.19 95 PRO A N 1
ATOM 716 C CA . PRO A 1 95 ? 20.431 -2.930 -11.019 1.00 93.19 95 PRO A CA 1
ATOM 717 C C . PRO A 1 95 ? 18.922 -2.616 -11.121 1.00 93.19 95 PRO A C 1
ATOM 719 O O . PRO A 1 95 ? 18.132 -3.531 -11.377 1.00 93.19 95 PRO A O 1
ATOM 722 N N . PRO A 1 96 ? 18.510 -1.340 -10.979 1.00 95.25 96 PRO A N 1
ATOM 723 C CA . PRO A 1 96 ? 17.117 -0.946 -11.155 1.00 95.25 96 PRO A CA 1
ATOM 724 C C . PRO A 1 96 ? 16.620 -1.270 -12.565 1.00 95.25 96 PRO A C 1
ATOM 726 O O . PRO A 1 96 ? 17.122 -0.711 -13.541 1.00 95.25 96 PRO A O 1
ATOM 729 N N . HIS A 1 97 ? 15.631 -2.149 -12.670 1.00 95.31 97 HIS A N 1
ATOM 730 C CA . HIS A 1 97 ? 14.888 -2.392 -13.906 1.00 95.31 97 HIS A CA 1
ATOM 731 C C . HIS A 1 97 ? 13.483 -2.883 -13.581 1.00 95.31 97 HIS A C 1
ATOM 733 O O . HIS A 1 97 ? 13.223 -3.336 -12.464 1.00 95.31 97 HIS A O 1
ATOM 739 N N . LEU A 1 98 ? 12.591 -2.773 -14.560 1.00 95.50 98 LEU A N 1
ATOM 740 C CA . LEU A 1 98 ? 11.206 -3.180 -14.437 1.00 95.50 98 LEU A CA 1
ATOM 741 C C . LEU A 1 98 ? 10.656 -3.525 -15.824 1.00 95.50 98 LEU A C 1
ATOM 743 O O . LEU A 1 98 ? 10.751 -2.708 -16.735 1.00 95.50 98 LEU A O 1
ATOM 747 N N . ASP A 1 99 ? 10.066 -4.707 -15.945 1.00 94.94 99 ASP A N 1
ATOM 748 C CA . ASP A 1 99 ? 9.391 -5.208 -17.135 1.00 94.94 99 ASP A CA 1
ATOM 749 C C . ASP A 1 99 ? 7.917 -5.432 -16.803 1.00 94.94 99 ASP A C 1
ATOM 751 O O . ASP A 1 99 ? 7.592 -6.134 -15.843 1.00 94.94 99 ASP A O 1
ATOM 755 N N . CYS A 1 100 ? 7.028 -4.825 -17.583 1.00 93.06 100 CYS A N 1
ATOM 756 C CA . CYS A 1 100 ? 5.588 -4.888 -17.360 1.00 93.06 100 CYS A CA 1
ATOM 757 C C . CYS A 1 100 ? 4.903 -5.779 -18.396 1.00 93.06 100 CYS A C 1
ATOM 759 O O . CYS A 1 100 ? 5.213 -5.712 -19.586 1.00 93.06 100 CYS A O 1
ATOM 761 N N . ASP A 1 101 ? 3.961 -6.593 -17.930 1.00 91.69 101 ASP A N 1
ATOM 762 C CA . ASP A 1 101 ? 3.011 -7.327 -18.755 1.00 91.69 101 ASP A CA 1
ATOM 763 C C . ASP A 1 101 ? 1.600 -6.731 -18.612 1.00 91.69 101 ASP A C 1
ATOM 765 O O . ASP A 1 101 ? 1.236 -6.202 -17.562 1.00 91.69 101 ASP A O 1
ATOM 769 N N . ASP A 1 102 ? 0.793 -6.824 -19.673 1.00 85.06 102 ASP A N 1
ATOM 770 C CA . ASP A 1 102 ? -0.609 -6.374 -19.692 1.00 85.06 102 ASP A CA 1
ATOM 771 C C . ASP A 1 102 ? -1.533 -7.420 -19.035 1.00 85.06 102 ASP A C 1
ATOM 773 O O . ASP A 1 102 ? -2.501 -7.906 -19.631 1.00 85.06 102 ASP A O 1
ATOM 777 N N . ALA A 1 103 ? -1.199 -7.851 -17.817 1.00 83.75 103 ALA A N 1
ATOM 778 C CA . ALA A 1 103 ? -1.979 -8.820 -17.059 1.00 83.75 103 ALA A CA 1
ATOM 779 C C . ALA A 1 103 ? -1.975 -8.513 -15.557 1.00 83.75 103 ALA A C 1
ATOM 781 O O . ALA A 1 103 ? -0.945 -8.216 -14.963 1.00 83.75 103 ALA A O 1
ATOM 782 N N . SER A 1 104 ? -3.130 -8.653 -14.901 1.00 84.06 104 SER A N 1
ATOM 783 C CA . SER A 1 104 ? -3.199 -8.660 -13.434 1.00 84.06 104 SER A CA 1
ATOM 784 C C . SER A 1 104 ? -2.802 -10.042 -12.915 1.00 84.06 104 SER A C 1
ATOM 786 O O . SER A 1 104 ? -3.626 -10.957 -12.914 1.00 84.06 104 SER A O 1
ATOM 788 N N . ALA A 1 105 ? -1.559 -10.209 -12.475 1.00 91.50 105 ALA A N 1
ATOM 789 C CA . ALA A 1 105 ? -1.133 -11.429 -11.810 1.00 91.50 105 ALA A CA 1
ATOM 790 C C . ALA A 1 105 ? -1.771 -11.553 -10.419 1.00 91.50 105 ALA A C 1
ATOM 792 O O . ALA A 1 105 ? -2.173 -10.563 -9.799 1.00 91.50 105 ALA A O 1
ATOM 793 N N . GLU A 1 106 ? -1.839 -12.788 -9.933 1.00 93.00 106 GLU A N 1
ATOM 794 C CA . GLU A 1 106 ? -2.258 -13.077 -8.567 1.00 93.00 106 GLU A CA 1
ATOM 795 C C . GLU A 1 106 ? -1.138 -12.751 -7.572 1.00 93.00 106 GLU A C 1
ATOM 797 O O . GLU A 1 106 ? 0.047 -12.929 -7.865 1.00 93.00 106 GLU A O 1
ATOM 802 N N . PHE A 1 107 ? -1.527 -12.295 -6.386 1.00 92.25 107 PHE A N 1
ATOM 803 C CA . PHE A 1 107 ? -0.657 -12.032 -5.245 1.00 92.25 107 PHE A CA 1
ATOM 804 C C . PHE A 1 107 ? -1.330 -12.477 -3.948 1.00 92.25 107 PHE A C 1
ATOM 806 O O . PHE A 1 107 ? -2.520 -12.796 -3.929 1.00 92.25 107 PHE A O 1
ATOM 813 N N . LEU A 1 108 ? -0.568 -12.517 -2.855 1.00 89.69 108 LEU A N 1
ATOM 814 C CA . LEU A 1 108 ? -1.099 -12.906 -1.553 1.00 89.69 108 LEU A CA 1
ATOM 815 C C . LEU A 1 108 ? -1.530 -11.681 -0.750 1.00 89.69 108 LEU A C 1
ATOM 817 O O . LEU A 1 108 ? -0.740 -10.779 -0.479 1.00 89.69 108 LEU A O 1
ATOM 821 N N . LEU A 1 109 ? -2.771 -11.697 -0.279 1.00 88.75 109 LEU A N 1
ATOM 822 C CA . LEU A 1 109 ? -3.285 -10.735 0.685 1.00 88.75 109 LEU A CA 1
ATOM 823 C C . LEU A 1 109 ? -3.875 -11.507 1.860 1.00 88.75 109 LEU A C 1
ATOM 825 O O . LEU A 1 109 ? -4.814 -12.277 1.703 1.00 88.75 109 LEU A O 1
ATOM 829 N N . ASN A 1 110 ? -3.285 -11.347 3.047 1.00 85.69 110 ASN A N 1
ATOM 830 C CA . ASN A 1 110 ? -3.669 -12.094 4.254 1.00 85.69 110 ASN A CA 1
ATOM 831 C C . ASN A 1 110 ? -3.629 -13.629 4.087 1.00 85.69 110 ASN A C 1
ATOM 833 O O . ASN A 1 110 ? -4.384 -14.342 4.743 1.00 85.69 110 ASN A O 1
ATOM 837 N N . GLY A 1 111 ? -2.747 -14.134 3.217 1.00 84.75 111 GLY A N 1
ATOM 838 C CA . GLY A 1 111 ? -2.615 -15.563 2.909 1.00 84.75 111 GLY A CA 1
ATOM 839 C C . GLY A 1 111 ? -3.583 -16.084 1.841 1.00 84.75 111 GLY A C 1
ATOM 840 O O . GLY A 1 111 ? -3.502 -17.256 1.484 1.00 84.75 111 GLY A O 1
ATOM 841 N N . GLU A 1 112 ? -4.459 -15.235 1.304 1.00 88.12 112 GLU A N 1
ATOM 842 C CA . GLU A 1 112 ? -5.373 -15.571 0.212 1.00 88.12 112 GLU A CA 1
ATOM 843 C C . GLU A 1 112 ? -4.809 -15.100 -1.133 1.00 88.12 112 GLU A C 1
ATOM 845 O O . GLU A 1 112 ? -4.233 -14.014 -1.220 1.00 88.12 112 GLU A O 1
ATOM 850 N N . GLN A 1 113 ? -4.968 -15.914 -2.180 1.00 91.75 113 GLN A N 1
ATOM 851 C CA . GLN A 1 113 ? -4.622 -15.518 -3.545 1.00 91.75 113 GLN A CA 1
ATOM 852 C C . GLN A 1 113 ? -5.696 -14.584 -4.093 1.00 91.75 113 GLN A C 1
ATOM 854 O O . GLN A 1 113 ? -6.863 -14.954 -4.207 1.00 91.75 113 GLN A O 1
ATOM 859 N N . VAL A 1 114 ? -5.285 -13.373 -4.444 1.00 92.19 114 VAL A N 1
ATOM 860 C CA . VAL A 1 114 ? -6.150 -12.321 -4.971 1.00 92.19 114 VAL A CA 1
ATOM 861 C C . VAL A 1 114 ? -5.509 -11.679 -6.194 1.00 92.19 114 VAL A C 1
ATOM 863 O O . VAL A 1 114 ? -4.316 -11.824 -6.432 1.00 92.19 114 VAL A O 1
ATOM 866 N N . HIS A 1 115 ? -6.285 -10.934 -6.973 1.00 92.00 115 HIS A N 1
ATOM 867 C CA . HIS A 1 115 ? -5.773 -10.142 -8.092 1.00 92.00 115 HIS A CA 1
ATOM 868 C C . HIS A 1 115 ? -6.569 -8.845 -8.231 1.00 92.00 115 HIS A C 1
ATOM 870 O O . HIS A 1 115 ? -7.724 -8.750 -7.802 1.00 92.00 115 HIS A O 1
ATOM 876 N N . PHE A 1 116 ? -5.986 -7.836 -8.876 1.00 90.12 116 PHE A N 1
ATOM 877 C CA . PHE A 1 116 ? -6.744 -6.647 -9.256 1.00 90.12 116 PHE A CA 1
ATOM 878 C C . PHE A 1 116 ? -7.675 -6.951 -10.426 1.00 90.12 116 PHE A C 1
ATOM 880 O O . PHE A 1 116 ? -7.248 -7.482 -11.451 1.00 90.12 116 PHE A O 1
ATOM 887 N N . THR A 1 117 ? -8.942 -6.559 -10.311 1.00 85.00 117 THR A N 1
ATOM 888 C CA . THR A 1 117 ? -9.913 -6.699 -11.400 1.00 85.00 117 THR A CA 1
ATOM 889 C C . THR A 1 117 ? -9.539 -5.751 -12.552 1.00 85.00 117 THR A C 1
ATOM 891 O O . THR A 1 117 ? -9.538 -4.538 -12.341 1.00 85.00 117 THR A O 1
ATOM 894 N N . PRO A 1 118 ? -9.250 -6.242 -13.772 1.00 80.69 118 PRO A N 1
ATOM 895 C CA . PRO A 1 118 ? -8.836 -5.383 -14.882 1.00 80.69 118 PRO A CA 1
ATOM 896 C C . PRO A 1 118 ? -9.843 -4.263 -15.178 1.00 80.69 118 PRO A C 1
ATOM 898 O O . PRO A 1 118 ? -11.057 -4.482 -15.185 1.00 80.69 118 PRO A O 1
ATOM 901 N N . GLY A 1 119 ? -9.338 -3.044 -15.396 1.00 76.56 119 GLY A N 1
ATOM 902 C CA . GLY A 1 119 ? -10.162 -1.856 -15.645 1.00 76.56 119 GLY A CA 1
ATOM 903 C C . GLY A 1 119 ? -10.996 -1.382 -14.446 1.00 76.56 119 GLY A C 1
ATOM 904 O O . GLY A 1 119 ? -11.809 -0.469 -14.595 1.00 76.56 119 GLY A O 1
ATOM 905 N N . ARG A 1 120 ? -10.824 -1.978 -13.256 1.00 77.56 120 ARG A N 1
ATOM 906 C CA . ARG A 1 120 ? -11.489 -1.561 -12.016 1.00 77.56 120 ARG A CA 1
ATOM 907 C C . ARG A 1 120 ? -10.485 -1.372 -10.896 1.00 77.56 120 ARG A C 1
ATOM 909 O O . ARG A 1 120 ? -9.542 -2.135 -10.747 1.00 77.56 120 ARG A O 1
ATOM 916 N N . ASN A 1 121 ? -10.751 -0.404 -10.033 1.00 75.38 121 ASN A N 1
ATOM 917 C CA . ASN A 1 121 ? -9.940 -0.187 -8.846 1.00 75.38 121 ASN A CA 1
ATOM 918 C C . ASN A 1 121 ? -10.345 -1.097 -7.665 1.00 75.38 121 ASN A C 1
ATOM 920 O O . ASN A 1 121 ? -10.564 -0.628 -6.549 1.00 75.38 121 ASN A O 1
ATOM 924 N N . THR A 1 122 ? -10.549 -2.391 -7.925 1.00 81.69 122 THR A N 1
ATOM 925 C CA . THR A 1 122 ? -11.038 -3.360 -6.931 1.00 81.69 122 THR A CA 1
ATOM 926 C C . THR A 1 122 ? -10.200 -4.625 -6.951 1.00 81.69 122 THR A C 1
ATOM 928 O O . THR A 1 122 ? -9.786 -5.083 -8.017 1.00 81.69 122 THR A O 1
ATOM 931 N N . ILE A 1 123 ? -9.998 -5.225 -5.783 1.00 85.94 123 ILE A N 1
ATOM 932 C CA . ILE A 1 123 ? -9.376 -6.542 -5.652 1.00 85.94 123 ILE A CA 1
ATOM 933 C C . ILE A 1 123 ? -10.485 -7.591 -5.773 1.00 85.94 123 ILE A C 1
ATOM 935 O O . ILE A 1 123 ? -11.507 -7.504 -5.093 1.00 85.94 123 ILE A O 1
ATOM 939 N N . ALA A 1 124 ? -10.326 -8.559 -6.673 1.00 84.75 124 ALA A N 1
ATOM 940 C CA . ALA A 1 124 ? -11.302 -9.629 -6.829 1.00 84.75 124 ALA A CA 1
ATOM 941 C C . ALA A 1 124 ? -11.412 -10.432 -5.522 1.00 84.75 124 ALA A C 1
ATOM 943 O O . ALA A 1 124 ? -10.402 -10.806 -4.936 1.00 84.75 124 ALA A O 1
ATOM 944 N N . GLY A 1 125 ? -12.643 -10.671 -5.063 1.00 77.44 125 GLY A N 1
ATOM 945 C CA . GLY A 1 125 ? -12.913 -11.373 -3.801 1.00 77.44 125 GLY A CA 1
ATOM 946 C C . GLY A 1 125 ? -12.987 -10.475 -2.560 1.00 77.44 125 GLY A C 1
ATOM 947 O O . GLY A 1 125 ? -13.545 -10.904 -1.556 1.00 77.44 125 GLY A O 1
ATOM 948 N N . ILE A 1 126 ? -12.546 -9.212 -2.636 1.00 79.62 126 ILE A N 1
ATOM 949 C CA . ILE A 1 126 ? -12.577 -8.264 -1.510 1.00 79.62 126 ILE A CA 1
ATOM 950 C C . ILE A 1 126 ? -13.498 -7.093 -1.851 1.00 79.62 126 ILE A C 1
ATOM 952 O O . ILE A 1 126 ? -13.384 -6.468 -2.909 1.00 79.62 126 ILE A O 1
ATOM 956 N N . ARG A 1 127 ? -14.444 -6.778 -0.961 1.00 73.44 127 ARG A N 1
ATOM 957 C CA . ARG A 1 127 ? -15.291 -5.596 -1.154 1.00 73.44 127 ARG A CA 1
ATOM 958 C C . ARG A 1 127 ? -14.456 -4.333 -0.925 1.00 73.44 127 ARG A C 1
ATOM 960 O O . ARG A 1 127 ? -13.642 -4.310 -0.004 1.00 73.44 127 ARG A O 1
ATOM 967 N N . PRO A 1 128 ? -14.660 -3.262 -1.707 1.00 66.81 128 PRO A N 1
ATOM 968 C CA . PRO A 1 128 ? -14.005 -1.986 -1.439 1.00 66.81 128 PRO A CA 1
ATOM 969 C C . PRO A 1 128 ? -14.270 -1.531 0.001 1.00 66.81 128 PRO A C 1
ATOM 971 O O . PRO A 1 128 ? -15.427 -1.459 0.407 1.00 66.81 128 PRO A O 1
ATOM 974 N N . GLY A 1 129 ? -13.209 -1.231 0.751 1.00 64.44 129 GLY A N 1
ATOM 975 C CA . GLY A 1 129 ? -13.297 -0.830 2.161 1.00 64.44 129 GLY A CA 1
ATOM 976 C C . GLY A 1 129 ? -13.218 -1.979 3.173 1.00 64.44 129 GLY A C 1
ATOM 977 O O . GLY A 1 129 ? -12.905 -1.718 4.327 1.00 64.44 129 GLY A O 1
ATOM 978 N N . ASP A 1 130 ? -13.378 -3.237 2.749 1.00 71.50 130 ASP A N 1
ATOM 979 C CA . ASP A 1 130 ? -13.177 -4.419 3.610 1.00 71.50 130 ASP A CA 1
ATOM 980 C C . ASP A 1 130 ? -11.701 -4.872 3.629 1.00 71.50 130 ASP A C 1
ATOM 982 O O . ASP A 1 130 ? -11.366 -5.976 4.060 1.00 71.50 130 ASP A O 1
ATOM 986 N N . GLU A 1 131 ? -10.797 -4.033 3.125 1.00 79.81 131 GLU A N 1
ATOM 987 C CA . GLU A 1 131 ? -9.368 -4.313 3.091 1.00 79.81 131 GLU A CA 1
ATOM 988 C C . GLU A 1 131 ? -8.821 -4.314 4.511 1.00 79.81 131 GLU A C 1
ATOM 990 O O . GLU A 1 131 ? -8.713 -3.280 5.174 1.00 79.81 131 GLU A O 1
ATOM 995 N N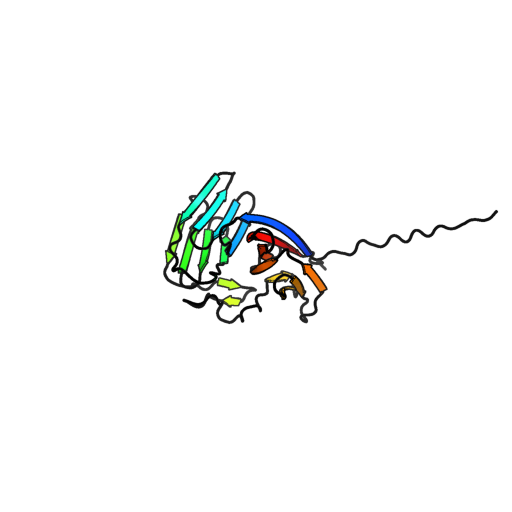 . THR A 1 132 ? -8.467 -5.507 4.970 1.00 86.50 132 THR A N 1
ATOM 996 C CA . THR A 1 132 ? -7.763 -5.685 6.230 1.00 86.50 132 THR A CA 1
ATOM 997 C C . THR A 1 132 ? -6.310 -6.036 5.980 1.00 86.50 132 THR A C 1
ATOM 999 O O . THR A 1 132 ? -5.999 -6.713 5.001 1.00 86.50 132 THR A O 1
ATOM 1002 N N . ALA A 1 133 ? -5.434 -5.669 6.905 1.00 87.25 133 ALA A N 1
ATOM 1003 C CA . ALA A 1 133 ? -4.085 -6.208 6.974 1.00 87.25 133 ALA A CA 1
ATOM 1004 C C . ALA A 1 133 ? -3.957 -7.091 8.218 1.00 87.25 133 ALA A C 1
ATOM 1006 O O . ALA A 1 133 ? -4.105 -6.611 9.341 1.00 87.25 133 ALA A O 1
ATOM 1007 N N . SER A 1 134 ? -3.703 -8.383 8.032 1.00 83.56 134 SER A N 1
ATOM 1008 C CA . SER A 1 134 ? -3.320 -9.269 9.133 1.00 83.56 134 SER A CA 1
ATOM 1009 C C . SER A 1 134 ? -1.967 -8.824 9.686 1.00 83.56 134 SER A C 1
ATOM 1011 O O . SER A 1 134 ? -1.017 -8.668 8.923 1.00 83.56 134 SER A O 1
ATOM 1013 N N . VAL A 1 135 ? -1.891 -8.619 11.002 1.00 82.81 135 VAL A N 1
ATOM 1014 C CA . VAL A 1 135 ? -0.706 -8.047 11.674 1.00 82.81 135 VAL A CA 1
ATOM 1015 C C . VAL A 1 135 ? -0.097 -8.973 12.721 1.00 82.81 135 VAL A C 1
ATOM 1017 O O . VAL A 1 135 ? 1.121 -9.078 12.807 1.00 82.81 135 VAL A O 1
ATOM 1020 N N . CYS A 1 136 ? -0.935 -9.675 13.480 1.00 83.25 136 CYS A N 1
ATOM 1021 C CA . CYS A 1 136 ? -0.540 -10.691 14.455 1.00 83.25 136 CYS A CA 1
ATOM 1022 C C . CYS A 1 136 ? -1.488 -11.891 14.318 1.00 83.25 136 CYS A C 1
ATOM 1024 O O . CYS A 1 136 ? -2.503 -11.815 13.619 1.00 83.25 136 CYS A O 1
ATOM 1026 N N . GLU A 1 137 ? -1.213 -12.984 15.030 1.00 83.25 137 GLU A N 1
ATOM 1027 C CA . GLU A 1 137 ? -2.139 -14.115 15.085 1.00 83.25 137 GLU A CA 1
ATOM 1028 C C . GLU A 1 137 ? -3.519 -13.664 15.593 1.00 83.25 137 GLU A C 1
ATOM 1030 O O . GLU A 1 137 ? -3.664 -13.125 16.689 1.00 83.25 137 GLU A O 1
ATOM 1035 N N . GLY A 1 138 ? -4.537 -13.820 14.744 1.00 82.44 138 GLY A N 1
ATOM 1036 C CA . GLY A 1 138 ? -5.910 -13.419 15.044 1.00 82.44 138 GLY A CA 1
ATOM 1037 C C . GLY A 1 138 ? -6.175 -11.908 15.080 1.00 82.44 138 GLY A C 1
ATOM 1038 O O . GLY A 1 138 ? -7.336 -11.537 15.197 1.00 82.44 138 GLY A O 1
ATOM 1039 N N . MET A 1 139 ? -5.170 -11.035 14.946 1.00 88.94 139 MET A N 1
ATOM 1040 C CA . MET A 1 139 ? -5.372 -9.580 14.925 1.00 88.94 139 MET A CA 1
ATOM 1041 C C . MET A 1 139 ? -5.286 -9.010 13.511 1.00 88.94 139 MET A C 1
ATOM 1043 O O . MET A 1 139 ? -4.415 -9.380 12.716 1.00 88.94 139 MET A O 1
ATOM 1047 N N . LYS A 1 140 ? -6.174 -8.061 13.213 1.00 92.12 140 LYS A N 1
ATOM 1048 C CA . LYS A 1 140 ? -6.282 -7.407 11.907 1.00 92.12 140 LYS A CA 1
ATOM 1049 C C . LYS A 1 140 ? -6.336 -5.897 12.061 1.00 92.12 140 LYS A C 1
ATOM 1051 O O . LYS A 1 140 ? -6.989 -5.390 12.963 1.00 92.12 140 LYS A O 1
ATOM 1056 N N . LEU A 1 141 ? -5.710 -5.179 11.142 1.00 93.50 141 LEU A N 1
ATOM 1057 C CA . LEU A 1 141 ? -5.939 -3.754 10.938 1.00 93.50 141 LEU A CA 1
ATOM 1058 C C . LEU A 1 141 ? -7.003 -3.552 9.869 1.00 93.50 141 LEU A C 1
ATOM 1060 O O . LEU A 1 141 ? -6.973 -4.242 8.853 1.00 93.50 141 LEU A O 1
ATOM 1064 N N . ALA A 1 142 ? -7.900 -2.594 10.073 1.00 92.75 142 ALA A N 1
ATOM 1065 C CA . ALA A 1 142 ? -8.913 -2.216 9.094 1.00 92.75 142 ALA A CA 1
ATOM 1066 C C . ALA A 1 142 ? -9.121 -0.699 9.080 1.00 92.75 142 ALA A C 1
ATOM 1068 O O . ALA A 1 142 ? -9.098 -0.054 10.131 1.00 92.75 142 ALA A O 1
ATOM 1069 N N . ALA A 1 143 ? -9.365 -0.132 7.900 1.00 91.94 143 ALA A N 1
ATOM 1070 C CA . ALA A 1 143 ? -9.867 1.232 7.774 1.00 91.94 143 ALA A CA 1
ATOM 1071 C C . ALA A 1 143 ? -11.375 1.236 8.078 1.00 91.94 143 ALA A C 1
ATOM 1073 O O . ALA A 1 143 ? -12.189 0.897 7.225 1.00 91.94 143 ALA A O 1
ATOM 1074 N N . VAL A 1 144 ? -11.755 1.571 9.313 1.00 91.62 144 VAL A N 1
ATOM 1075 C CA . VAL A 1 144 ? -13.163 1.525 9.766 1.00 91.62 144 VAL A CA 1
ATOM 1076 C C . VAL A 1 144 ? -13.936 2.802 9.440 1.00 91.62 144 VAL A C 1
ATOM 1078 O O . VAL A 1 144 ? -15.166 2.803 9.404 1.00 91.62 144 VAL A O 1
ATOM 1081 N N . LYS A 1 145 ? -13.213 3.897 9.198 1.00 91.06 145 LYS A N 1
ATOM 1082 C CA . LYS A 1 145 ? -13.714 5.156 8.636 1.00 91.06 145 LYS A CA 1
ATOM 1083 C C . LYS A 1 145 ? -12.680 5.679 7.647 1.00 91.06 145 LYS A C 1
ATOM 1085 O O . LYS A 1 145 ? -11.569 5.160 7.578 1.00 91.06 145 LYS A O 1
ATOM 1090 N N . GLU A 1 146 ? -13.030 6.737 6.920 1.00 90.88 146 GLU A N 1
ATOM 1091 C CA . GLU A 1 146 ? -12.132 7.350 5.935 1.00 90.88 146 GLU A CA 1
ATOM 1092 C C . GLU A 1 146 ? -10.756 7.695 6.515 1.00 90.88 146 GLU A C 1
ATOM 1094 O O . GLU A 1 146 ? -9.766 7.536 5.820 1.00 90.88 146 GLU A O 1
ATOM 1099 N N . ASP A 1 147 ? -10.685 8.141 7.767 1.00 94.38 147 ASP A N 1
ATOM 1100 C CA . ASP A 1 147 ? -9.475 8.607 8.447 1.00 94.38 147 ASP A CA 1
ATOM 1101 C C . ASP A 1 147 ? -9.187 7.861 9.761 1.00 94.38 147 ASP A C 1
ATOM 1103 O O . ASP A 1 147 ? -8.342 8.293 10.542 1.00 94.38 147 ASP A O 1
ATOM 1107 N N . VAL A 1 148 ? -9.850 6.726 10.011 1.00 95.12 148 VAL A N 1
ATOM 1108 C CA . VAL A 1 148 ? -9.658 5.940 11.240 1.00 95.12 148 VAL A CA 1
ATOM 1109 C C . VAL A 1 148 ? -9.239 4.520 10.906 1.00 95.12 148 VAL A C 1
ATOM 1111 O O . VAL A 1 148 ? -9.963 3.775 10.242 1.00 95.12 148 VAL A O 1
ATOM 1114 N N . LEU A 1 149 ? -8.077 4.143 11.432 1.00 94.69 149 LEU A N 1
ATOM 1115 C CA . LEU A 1 149 ? -7.574 2.780 11.421 1.00 94.69 149 LEU A CA 1
ATOM 1116 C C . LEU A 1 149 ? -7.900 2.113 12.760 1.00 94.69 149 LEU A C 1
ATOM 1118 O O . LEU A 1 149 ? -7.628 2.692 13.807 1.00 94.69 149 LEU A O 1
ATOM 1122 N N . ALA A 1 150 ? -8.441 0.901 12.737 1.00 94.06 150 ALA A N 1
ATOM 1123 C CA . ALA A 1 150 ? -8.732 0.129 13.940 1.00 94.06 150 ALA A CA 1
ATOM 1124 C C . ALA A 1 150 ? -7.933 -1.173 13.975 1.00 94.06 150 ALA A C 1
ATOM 1126 O O . ALA A 1 150 ? -7.803 -1.855 12.956 1.00 94.06 150 ALA A O 1
ATOM 1127 N N . LEU A 1 151 ? -7.456 -1.534 15.165 1.00 93.56 151 LEU A N 1
ATOM 1128 C CA . LEU A 1 151 ? -6.997 -2.879 15.489 1.00 93.56 151 LEU A CA 1
ATOM 1129 C C . LEU A 1 151 ? -8.195 -3.710 15.933 1.00 93.56 151 LEU A C 1
ATOM 1131 O O . LEU A 1 151 ? -8.819 -3.409 16.948 1.00 93.56 151 LEU A O 1
ATOM 1135 N N . LEU A 1 152 ? -8.499 -4.757 15.184 1.00 91.88 152 LEU A N 1
ATOM 1136 C CA . LEU A 1 152 ? -9.574 -5.700 15.447 1.00 91.88 152 LEU A CA 1
ATOM 1137 C C . LEU A 1 152 ? -8.978 -7.020 15.935 1.00 91.88 152 LEU A C 1
ATOM 1139 O O . LEU A 1 152 ? -7.963 -7.484 15.411 1.00 91.88 152 LEU A O 1
ATOM 1143 N N . ASP A 1 153 ? -9.618 -7.647 16.915 1.00 89.81 153 ASP A N 1
ATOM 1144 C CA . ASP A 1 153 ? -9.280 -9.015 17.306 1.00 89.81 153 ASP A CA 1
ATOM 1145 C C . ASP A 1 153 ? -9.920 -10.070 16.384 1.00 89.81 153 ASP A C 1
ATOM 1147 O O . ASP A 1 153 ? -10.598 -9.757 15.401 1.00 89.81 153 ASP A O 1
ATOM 1151 N N . HIS A 1 154 ? -9.753 -11.347 16.737 1.00 86.69 154 HIS A N 1
ATOM 1152 C CA . HIS A 1 154 ? -10.247 -12.470 15.938 1.00 86.69 154 HIS A CA 1
ATOM 1153 C C . HIS A 1 154 ? -11.782 -12.551 15.873 1.00 86.69 154 HIS A C 1
ATOM 1155 O O . HIS A 1 154 ? -12.323 -13.289 15.049 1.00 86.69 154 HIS A O 1
ATOM 1161 N N . THR A 1 155 ? -12.487 -11.828 16.748 1.00 88.12 155 THR A N 1
ATOM 1162 C CA . THR A 1 155 ? -13.952 -11.710 16.760 1.00 88.12 155 THR A CA 1
ATOM 1163 C C . THR A 1 155 ? -14.449 -10.476 16.007 1.00 88.12 155 THR A C 1
ATOM 1165 O O . THR A 1 155 ? -15.655 -10.317 15.834 1.00 88.12 155 THR A O 1
ATOM 1168 N N . GLY A 1 156 ? -13.538 -9.619 15.533 1.00 86.50 156 GLY A N 1
ATOM 1169 C CA . GLY A 1 156 ? -13.858 -8.354 14.878 1.00 86.50 156 GLY A CA 1
ATOM 1170 C C . GLY A 1 156 ? -14.134 -7.207 15.851 1.00 86.50 156 GLY A C 1
ATOM 1171 O O . GLY A 1 156 ? -14.637 -6.169 15.429 1.00 86.50 156 GLY A O 1
ATOM 1172 N N . VAL A 1 157 ? -13.828 -7.368 17.142 1.00 90.31 157 VAL A N 1
ATOM 1173 C CA . VAL A 1 157 ? -14.001 -6.304 18.137 1.00 90.31 157 VAL A CA 1
ATOM 1174 C C . VAL A 1 157 ? -12.806 -5.359 18.090 1.00 90.31 157 VAL A C 1
ATOM 1176 O O . VAL A 1 157 ? -11.654 -5.795 18.163 1.00 90.31 157 VAL A O 1
ATOM 1179 N N . THR A 1 158 ? -13.090 -4.059 18.013 1.00 92.81 158 THR A N 1
ATOM 1180 C CA . THR A 1 158 ? -12.077 -3.004 18.083 1.00 92.81 158 THR A CA 1
ATOM 1181 C C . THR A 1 158 ? -11.383 -3.000 19.440 1.00 92.81 158 THR A C 1
ATOM 1183 O O . THR A 1 158 ? -12.023 -2.897 20.487 1.00 92.81 158 THR A O 1
ATOM 1186 N N . ARG A 1 159 ? -10.055 -3.097 19.411 1.00 91.75 159 ARG A N 1
ATOM 1187 C CA . ARG A 1 159 ? -9.166 -3.025 20.574 1.00 91.75 159 ARG A CA 1
ATOM 1188 C C . ARG A 1 159 ? -8.544 -1.647 20.732 1.00 91.75 159 ARG A C 1
ATOM 1190 O O . ARG A 1 159 ? -8.438 -1.165 21.852 1.00 91.75 159 ARG A O 1
ATOM 1197 N N . GLU A 1 160 ? -8.183 -1.018 19.620 1.00 93.44 160 GLU A N 1
ATOM 1198 C CA . GLU A 1 160 ? -7.628 0.332 19.583 1.00 93.44 160 GLU A CA 1
ATOM 1199 C C . GLU A 1 160 ? -7.975 0.999 18.251 1.00 93.44 160 GLU A C 1
ATOM 1201 O O . GLU A 1 160 ? -8.097 0.320 17.229 1.00 93.44 160 GLU A O 1
ATOM 1206 N N . GLU A 1 161 ? -8.116 2.322 18.261 1.00 94.62 161 GLU A N 1
ATOM 1207 C CA . GLU A 1 161 ? -8.287 3.143 17.064 1.00 94.62 161 GLU A CA 1
ATOM 1208 C C . GLU A 1 161 ? -7.172 4.183 16.978 1.00 94.62 161 GLU A C 1
ATOM 1210 O O . GLU A 1 161 ? -6.721 4.734 17.982 1.00 94.62 161 GLU A O 1
ATOM 1215 N N . ALA A 1 162 ? -6.751 4.480 15.755 1.00 94.06 162 ALA A N 1
ATOM 1216 C CA . ALA A 1 162 ? -5.789 5.517 15.450 1.00 94.06 162 ALA A CA 1
ATOM 1217 C C . ALA A 1 162 ? -6.342 6.423 14.346 1.00 94.06 162 ALA A C 1
ATOM 1219 O O . ALA A 1 162 ? -6.554 5.992 13.211 1.00 94.06 162 ALA A O 1
ATOM 1220 N N . GLU A 1 163 ? -6.524 7.701 14.673 1.00 95.56 163 GLU A N 1
ATOM 1221 C CA . GLU A 1 163 ? -6.882 8.728 13.693 1.00 95.56 163 GLU A CA 1
ATOM 1222 C C . GLU A 1 163 ? -5.684 9.071 12.799 1.00 95.56 163 GLU A C 1
ATOM 1224 O O . GLU A 1 163 ? -4.546 9.207 13.261 1.00 95.56 163 GLU A O 1
ATOM 1229 N N . LEU A 1 164 ? -5.928 9.245 11.509 1.00 96.38 164 LEU A N 1
ATOM 1230 C CA . LEU A 1 164 ? -4.964 9.669 10.501 1.00 96.38 164 LEU A CA 1
ATOM 1231 C C . LEU A 1 164 ? -5.360 11.059 9.975 1.00 96.38 164 LEU A C 1
ATOM 1233 O O . LEU A 1 164 ? -6.520 11.448 10.053 1.00 96.38 164 LEU A O 1
ATOM 1237 N N . PRO A 1 165 ? -4.422 11.857 9.438 1.00 96.88 165 PRO A N 1
ATOM 1238 C CA . PRO A 1 165 ? -4.702 13.249 9.058 1.00 96.88 165 PRO A CA 1
ATOM 1239 C C . PRO A 1 165 ? -5.527 13.399 7.764 1.00 96.88 165 PRO A C 1
ATOM 1241 O O . PRO A 1 165 ? -5.630 14.493 7.201 1.00 96.88 165 PRO A O 1
ATOM 1244 N N . GLY A 1 166 ? -6.082 12.312 7.236 1.00 95.81 166 GLY A N 1
ATOM 1245 C CA . GLY A 1 166 ? -6.860 12.341 6.012 1.00 95.81 166 GLY A CA 1
ATOM 1246 C C . GLY A 1 166 ? -7.322 10.965 5.569 1.00 95.81 166 GLY A C 1
ATOM 1247 O O . GLY A 1 166 ? -7.299 10.013 6.343 1.00 95.81 166 GLY A O 1
ATOM 1248 N N . THR A 1 167 ? -7.747 10.882 4.313 1.00 94.62 167 THR A N 1
ATOM 1249 C CA . THR A 1 167 ? -8.393 9.684 3.780 1.00 94.62 167 THR A CA 1
ATOM 1250 C C . THR A 1 167 ? -7.373 8.575 3.545 1.00 94.62 167 THR A C 1
ATOM 1252 O O . THR A 1 167 ? -6.402 8.780 2.817 1.00 94.62 167 THR A O 1
ATOM 1255 N N . ILE A 1 168 ? -7.612 7.399 4.114 1.00 94.00 168 ILE A N 1
ATOM 1256 C CA . ILE A 1 168 ? -6.867 6.170 3.857 1.00 94.00 168 ILE A CA 1
ATOM 1257 C C . ILE A 1 168 ? -7.207 5.706 2.438 1.00 94.00 168 ILE A C 1
ATOM 1259 O O . ILE A 1 168 ? -8.354 5.381 2.134 1.00 94.00 168 ILE A O 1
ATOM 1263 N N . THR A 1 169 ? -6.216 5.702 1.551 1.00 91.69 169 THR A N 1
ATOM 1264 C CA . THR A 1 169 ? -6.379 5.329 0.137 1.00 91.69 169 THR A CA 1
ATOM 1265 C C . THR A 1 169 ? -5.909 3.910 -0.159 1.00 91.69 169 THR A C 1
ATOM 1267 O O . THR A 1 169 ? -6.340 3.331 -1.154 1.00 91.69 169 THR A O 1
ATOM 1270 N N . ALA A 1 170 ? -5.052 3.345 0.694 1.00 91.94 170 ALA A N 1
ATOM 1271 C CA . ALA A 1 170 ? -4.641 1.948 0.637 1.00 91.94 170 ALA A CA 1
ATOM 1272 C C . ALA A 1 170 ? -4.186 1.453 2.017 1.00 91.94 170 ALA A C 1
ATOM 1274 O O . ALA A 1 170 ? -3.647 2.227 2.814 1.00 91.94 170 ALA A O 1
ATOM 1275 N N . LEU A 1 171 ? -4.375 0.159 2.276 1.00 93.44 171 LEU A N 1
ATOM 1276 C CA . LEU A 1 171 ? -3.883 -0.527 3.465 1.00 93.44 171 LEU A CA 1
ATOM 1277 C C . LEU A 1 171 ? -3.322 -1.887 3.056 1.00 93.44 171 LEU A C 1
ATOM 1279 O O . LEU A 1 171 ? -4.052 -2.728 2.534 1.00 93.44 171 LEU A O 1
ATOM 1283 N N . TRP A 1 172 ? -2.038 -2.110 3.322 1.00 93.50 172 TRP A N 1
ATOM 1284 C CA . TRP A 1 172 ? -1.357 -3.328 2.905 1.00 93.50 172 TRP A CA 1
ATOM 1285 C C . TRP A 1 172 ? -0.610 -4.009 4.054 1.00 93.50 172 TRP A C 1
ATOM 1287 O O . TRP A 1 172 ? 0.036 -3.315 4.838 1.00 93.50 172 TRP A O 1
ATOM 1297 N N . PRO A 1 173 ? -0.616 -5.352 4.147 1.00 91.25 173 PRO A N 1
ATOM 1298 C CA . PRO A 1 173 ? 0.241 -6.067 5.089 1.00 91.25 173 PRO A CA 1
ATOM 1299 C C . PRO A 1 173 ? 1.725 -5.777 4.848 1.00 91.25 173 PRO A C 1
ATOM 1301 O O . PRO A 1 173 ? 2.171 -5.619 3.710 1.00 91.25 173 PRO A O 1
ATOM 1304 N N . ALA A 1 174 ? 2.510 -5.760 5.915 1.00 89.25 174 ALA A N 1
ATOM 1305 C CA . ALA A 1 174 ? 3.958 -5.625 5.877 1.00 89.25 174 ALA A CA 1
ATOM 1306 C C . ALA A 1 174 ? 4.595 -6.545 6.925 1.00 89.25 174 ALA A C 1
ATOM 1308 O O . ALA A 1 174 ? 3.920 -7.032 7.827 1.00 89.25 174 ALA A O 1
ATOM 1309 N N . ALA A 1 175 ? 5.905 -6.779 6.822 1.00 81.00 175 ALA A N 1
ATOM 1310 C CA . ALA A 1 175 ? 6.604 -7.723 7.699 1.00 81.00 175 ALA A CA 1
ATOM 1311 C C . ALA A 1 175 ? 6.445 -7.411 9.204 1.00 81.00 175 ALA A C 1
ATOM 1313 O O . ALA A 1 175 ? 6.369 -8.333 10.007 1.00 81.00 175 ALA A O 1
ATOM 1314 N N . GLU A 1 176 ? 6.367 -6.129 9.576 1.00 79.88 176 GLU A N 1
ATOM 1315 C CA . GLU A 1 176 ? 6.244 -5.663 10.970 1.00 79.88 176 GLU A CA 1
ATOM 1316 C C . GLU A 1 176 ? 4.884 -4.994 11.260 1.00 79.88 176 GLU A C 1
ATOM 1318 O O . GLU A 1 176 ? 4.774 -4.137 12.141 1.00 79.88 176 GLU A O 1
ATOM 1323 N N . GLY A 1 177 ? 3.846 -5.346 10.492 1.00 90.38 177 GLY A N 1
ATOM 1324 C CA . GLY A 1 177 ? 2.494 -4.812 10.656 1.00 90.38 177 GLY A CA 1
ATOM 1325 C C . GLY A 1 177 ? 1.841 -4.477 9.320 1.00 90.38 177 GLY A C 1
ATOM 1326 O O . GLY A 1 177 ? 1.513 -5.371 8.543 1.00 90.38 177 GLY A O 1
ATOM 1327 N N . ALA A 1 178 ? 1.625 -3.191 9.046 1.00 94.50 178 ALA A N 1
ATOM 1328 C CA . ALA A 1 178 ? 1.000 -2.738 7.805 1.00 94.50 178 ALA A CA 1
ATOM 1329 C C . ALA A 1 178 ? 1.569 -1.409 7.299 1.00 94.50 178 ALA A C 1
ATOM 1331 O O . ALA A 1 178 ? 2.168 -0.635 8.046 1.00 94.50 178 ALA A O 1
ATOM 1332 N N . VAL A 1 179 ? 1.328 -1.125 6.024 1.00 95.75 179 VAL A N 1
ATOM 1333 C CA . VAL A 1 179 ? 1.520 0.190 5.414 1.00 95.75 179 VAL A CA 1
A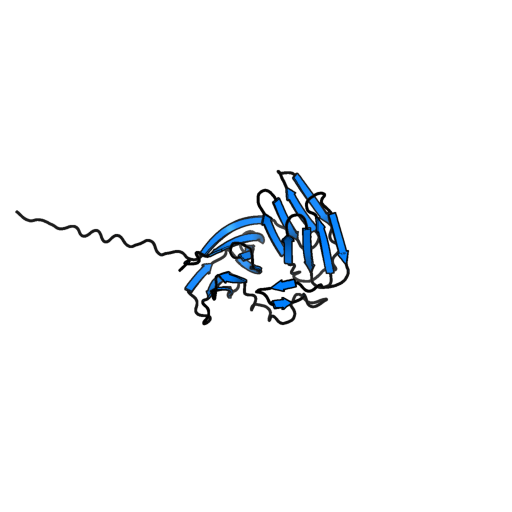TOM 1334 C C . VAL A 1 179 ? 0.149 0.785 5.128 1.00 95.75 179 VAL A C 1
ATOM 1336 O O . VAL A 1 179 ? -0.650 0.192 4.406 1.00 95.75 179 VAL A O 1
ATOM 1339 N N . ALA A 1 180 ? -0.119 1.960 5.695 1.00 95.88 180 ALA A N 1
ATOM 1340 C CA . ALA A 1 180 ? -1.300 2.756 5.383 1.00 95.88 180 ALA A CA 1
ATOM 1341 C C . ALA A 1 180 ? -0.891 3.948 4.515 1.00 95.88 180 ALA A C 1
ATOM 1343 O O . ALA A 1 180 ? -0.018 4.729 4.900 1.00 95.88 180 ALA A O 1
ATOM 1344 N N . VAL A 1 181 ? -1.529 4.108 3.359 1.00 96.25 181 VAL A N 1
ATOM 1345 C CA . VAL A 1 181 ? -1.358 5.285 2.503 1.00 96.25 181 VAL A CA 1
ATOM 1346 C C . VAL A 1 181 ? -2.511 6.241 2.751 1.00 96.25 181 VAL A C 1
ATOM 1348 O O . VAL A 1 181 ? -3.67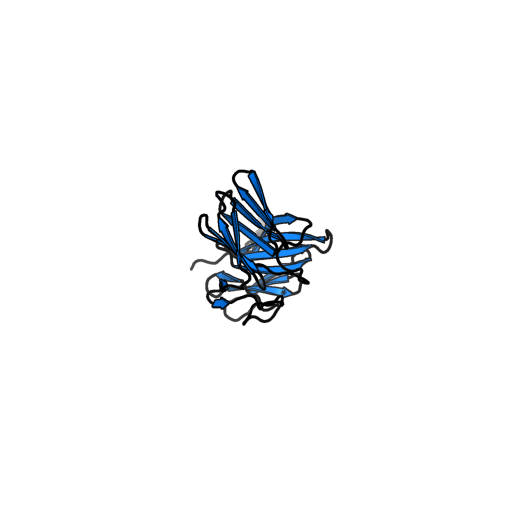2 5.839 2.723 1.00 96.25 181 VAL A O 1
ATOM 1351 N N . VAL A 1 182 ? -2.187 7.506 3.010 1.00 96.44 182 VAL A N 1
ATOM 1352 C CA . VAL A 1 182 ? -3.149 8.531 3.412 1.00 96.44 182 VAL A CA 1
ATOM 1353 C C . VAL A 1 182 ? -3.010 9.754 2.520 1.00 96.44 182 VAL A C 1
ATOM 1355 O O . VAL A 1 182 ? -1.917 10.301 2.395 1.00 96.44 182 VAL A O 1
ATOM 1358 N N . ARG A 1 183 ? -4.122 10.238 1.962 1.00 96.31 183 ARG A N 1
ATOM 1359 C CA . ARG A 1 183 ? -4.202 11.575 1.362 1.00 96.31 183 ARG A CA 1
ATOM 1360 C C . ARG A 1 183 ? -4.567 12.582 2.448 1.00 96.31 183 ARG A C 1
ATOM 1362 O O . ARG A 1 183 ? -5.719 12.650 2.881 1.00 96.31 183 ARG A O 1
ATOM 1369 N N . ASN A 1 184 ? -3.583 13.352 2.899 1.00 96.06 184 ASN A N 1
ATOM 1370 C CA . ASN A 1 184 ? -3.746 14.362 3.939 1.00 96.06 184 ASN A CA 1
ATOM 1371 C C . ASN A 1 184 ? -4.734 15.447 3.480 1.00 96.06 184 ASN A C 1
ATOM 1373 O O . ASN A 1 184 ? -4.595 16.010 2.397 1.00 96.06 184 ASN A O 1
ATOM 1377 N N . ARG A 1 185 ? -5.742 15.757 4.302 1.00 94.06 185 ARG A N 1
ATOM 1378 C CA . ARG A 1 185 ? -6.806 16.710 3.930 1.00 94.06 185 ARG A CA 1
ATOM 1379 C C . ARG A 1 185 ? -6.368 18.171 3.971 1.00 94.06 185 ARG A C 1
ATOM 1381 O O . ARG A 1 185 ? -6.985 19.002 3.318 1.00 94.06 185 ARG A O 1
ATOM 1388 N N . GLN A 1 186 ? -5.344 18.485 4.758 1.00 94.38 186 GLN A N 1
ATOM 1389 C CA . GLN A 1 186 ? -4.854 19.850 4.937 1.00 94.38 186 GLN A CA 1
ATOM 1390 C C . GLN A 1 186 ? -3.794 20.205 3.900 1.00 94.38 186 GLN A C 1
ATOM 1392 O O . GLN A 1 186 ? -3.817 21.299 3.347 1.00 94.38 186 GLN A O 1
ATOM 1397 N N . THR A 1 187 ? -2.856 19.288 3.656 1.00 95.69 187 THR A N 1
ATOM 1398 C CA . THR A 1 187 ? -1.720 19.526 2.753 1.00 95.69 187 THR A CA 1
ATOM 1399 C C . THR A 1 187 ? -1.956 18.999 1.343 1.00 95.69 187 THR A C 1
ATOM 1401 O O . THR A 1 187 ? -1.177 19.314 0.452 1.00 95.69 187 THR A O 1
ATOM 1404 N N . GLU A 1 188 ? -2.987 18.172 1.147 1.00 94.88 188 GLU A N 1
ATOM 1405 C CA . GLU A 1 188 ? -3.265 17.417 -0.084 1.00 94.88 188 GLU A CA 1
ATOM 1406 C C . GLU A 1 188 ? -2.160 16.443 -0.522 1.00 94.88 188 GLU A C 1
ATOM 1408 O O . GLU A 1 188 ? -2.285 15.796 -1.563 1.00 94.88 188 GLU A O 1
ATOM 1413 N N . GLN A 1 189 ? -1.112 16.295 0.292 1.00 96.50 189 GLN A N 1
ATOM 1414 C CA . GLN A 1 189 ? -0.021 15.360 0.061 1.00 96.50 189 GLN A CA 1
ATOM 1415 C C . GLN A 1 189 ? -0.437 13.927 0.390 1.00 96.50 189 GLN A C 1
ATOM 1417 O O . GLN A 1 189 ? -1.306 13.679 1.232 1.00 96.50 189 GLN A O 1
ATOM 1422 N N . TYR A 1 190 ? 0.238 12.979 -0.248 1.00 97.38 190 TYR A N 1
ATOM 1423 C CA . TYR A 1 190 ? 0.163 11.571 0.092 1.00 97.38 190 TYR A CA 1
ATOM 1424 C C . TYR A 1 190 ? 1.278 11.207 1.067 1.00 97.38 190 TYR A C 1
ATOM 1426 O O . TYR A 1 190 ? 2.455 11.449 0.796 1.00 97.38 190 TYR A O 1
ATOM 1434 N N . THR A 1 191 ? 0.909 10.563 2.169 1.00 97.94 191 THR A N 1
ATOM 1435 C CA . THR A 1 191 ? 1.828 10.118 3.217 1.00 97.94 191 THR A CA 1
ATOM 1436 C C . THR A 1 191 ? 1.668 8.612 3.423 1.00 97.94 191 THR A C 1
ATOM 1438 O O . THR A 1 191 ? 0.553 8.120 3.599 1.00 97.94 191 THR A O 1
ATOM 1441 N N . ALA A 1 192 ? 2.778 7.872 3.419 1.00 97.62 192 ALA A N 1
ATOM 1442 C CA . ALA A 1 192 ? 2.813 6.480 3.856 1.00 97.62 192 ALA A CA 1
ATOM 1443 C C . ALA A 1 192 ? 3.146 6.416 5.346 1.00 97.62 192 ALA A C 1
ATOM 1445 O O . ALA A 1 192 ? 4.144 6.992 5.797 1.00 97.62 192 ALA A O 1
ATOM 1446 N N . TYR A 1 193 ? 2.360 5.649 6.090 1.00 97.50 193 TYR A N 1
ATOM 1447 C CA . TYR A 1 193 ? 2.619 5.308 7.478 1.00 97.50 193 TYR A CA 1
ATOM 1448 C C . TYR A 1 193 ? 2.979 3.831 7.590 1.00 97.50 193 TYR A C 1
ATOM 1450 O O . TYR A 1 193 ? 2.208 2.978 7.158 1.00 97.50 193 TYR A O 1
ATOM 1458 N N . ALA A 1 194 ? 4.109 3.530 8.229 1.00 95.69 194 ALA A N 1
ATOM 1459 C CA . ALA A 1 194 ? 4.307 2.218 8.828 1.00 95.69 194 ALA A CA 1
ATOM 1460 C C . ALA A 1 194 ? 3.463 2.156 10.102 1.00 95.69 194 ALA A C 1
ATOM 1462 O O . ALA A 1 194 ? 3.628 2.989 11.002 1.00 95.69 194 ALA A O 1
ATOM 1463 N N . ILE A 1 195 ? 2.552 1.191 10.144 1.00 95.31 195 ILE A N 1
ATOM 1464 C CA . ILE A 1 195 ? 1.730 0.875 11.302 1.00 95.31 195 ILE A CA 1
ATOM 1465 C C . ILE A 1 195 ? 2.304 -0.383 11.936 1.00 95.31 195 ILE A C 1
ATOM 1467 O O . ILE A 1 195 ? 2.252 -1.461 11.346 1.00 95.31 195 ILE A O 1
ATOM 1471 N N . SER A 1 196 ? 2.845 -0.230 13.136 1.00 92.12 196 SER A N 1
ATOM 1472 C CA . SER A 1 196 ? 3.338 -1.336 13.947 1.00 92.12 196 SER A CA 1
ATOM 1473 C C . SER A 1 196 ? 2.331 -1.651 15.037 1.00 92.12 196 SER A C 1
ATOM 1475 O O . SER A 1 196 ? 1.742 -0.743 15.632 1.00 92.12 196 SER A O 1
ATOM 1477 N N . VAL A 1 197 ? 2.159 -2.943 15.300 1.00 89.50 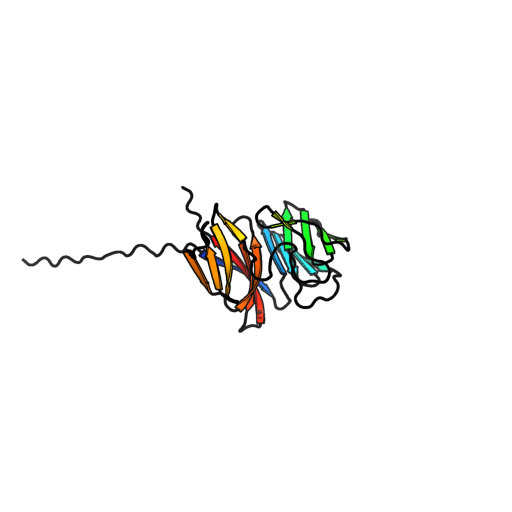197 VAL A N 1
ATOM 1478 C CA . VAL A 1 197 ? 1.272 -3.441 16.348 1.00 89.50 197 VAL A CA 1
ATOM 1479 C C . VAL A 1 197 ? 2.105 -4.139 17.409 1.00 89.50 197 VAL A C 1
ATOM 1481 O O . VAL A 1 197 ? 2.923 -4.999 17.088 1.00 89.50 197 VAL A O 1
ATOM 1484 N N . ALA A 1 198 ? 1.915 -3.772 18.673 1.00 87.50 198 ALA A N 1
ATOM 1485 C CA . ALA A 1 198 ? 2.510 -4.502 19.782 1.00 87.50 198 ALA A CA 1
ATOM 1486 C C . ALA A 1 198 ? 1.771 -5.838 19.943 1.00 87.50 198 ALA A C 1
ATOM 1488 O O . ALA A 1 198 ? 0.753 -5.918 20.627 1.00 87.50 198 ALA A O 1
ATOM 1489 N N . CYS A 1 199 ? 2.257 -6.881 19.266 1.00 79.75 199 CYS A N 1
ATOM 1490 C CA . CYS A 1 199 ? 1.755 -8.233 19.464 1.00 79.75 199 CYS A CA 1
ATOM 1491 C C . CYS A 1 199 ? 2.284 -8.754 20.807 1.00 79.75 199 CYS A C 1
ATOM 1493 O O . CYS A 1 199 ? 3.495 -8.888 20.996 1.00 79.75 199 CYS A O 1
ATOM 1495 N N . ASP A 1 200 ? 1.389 -9.064 21.737 1.00 68.19 200 ASP A N 1
ATOM 1496 C CA . ASP A 1 200 ? 1.761 -9.736 22.977 1.00 68.19 200 ASP A CA 1
ATOM 1497 C C . ASP A 1 200 ? 2.161 -11.172 22.642 1.00 68.19 200 ASP A C 1
ATOM 1499 O O . ASP A 1 200 ? 1.311 -12.031 22.421 1.00 68.19 200 ASP A O 1
ATOM 1503 N N . SER A 1 201 ? 3.465 -11.427 22.553 1.00 54.19 201 SER A N 1
ATOM 1504 C CA . SER A 1 201 ? 4.000 -12.781 22.456 1.00 54.19 201 SER A CA 1
ATOM 1505 C C . SER A 1 201 ? 3.730 -13.497 23.779 1.00 54.19 201 SER A C 1
ATOM 1507 O O . SER A 1 201 ? 4.436 -13.252 24.762 1.00 54.19 201 SER A O 1
ATOM 1509 N N . HIS A 1 202 ? 2.676 -14.310 23.816 1.00 43.19 202 HIS A N 1
ATOM 1510 C CA . HIS A 1 202 ? 2.442 -15.274 24.888 1.00 43.19 202 HIS A CA 1
ATOM 1511 C C . HIS A 1 202 ? 3.355 -16.492 24.746 1.00 43.19 202 HIS A C 1
ATOM 1513 O O . HIS A 1 202 ? 3.581 -16.935 23.598 1.00 43.19 202 HIS A O 1
#

Radius of gyration: 19.75 Å; chains: 1; bounding box: 38×35×85 Å